Protein AF-A0A0Q9YH13-F1 (afdb_monomer_lite)

Organism: NCBI:txid437022

Secondary structure (DSSP, 8-state):
------TTHHHHHHHHHHHHTT-HHHHHHHHHH-GGGGG-B----TTSPPPBHHHHHHHTT-HHHHHHHHTSTT--SS--HHHHHHHHHTT-HHHHHHHHHTTSS-TT-EEEETTEEEEHHHHHHHTT-HHHHHHHHHTT----HHHHHHHHHHHHHHHTT-HHHHHHHHHTT-S-TT---TTSTT---HHHHHHHTT-HHHHHHHHHTT---HHHHHHHT--THHHHHHHHHHHHHHHHHHHHHHHHHHHHSSSSTTS-SS----------PPPPP--HHHHHHHHHHHHHHHHGGG-------------------------------------PPPPPPPPP----------------

pLDDT: mean 73.98, std 24.03, range [29.41, 98.25]

Foldseek 3Di:
DDPPDDPCVVVLVVLVVCLVVVVVVVNVVSCVVPVVSQQDFAPPDVPDDTFGSLLSCLVVVPVVSNVVSCPRPNHDLEHDLVSVVVCLVVVVLVSVVVCCVVVSAQLQDWHDDDPDIWGPLRSCVVVVVPVSNCCSCPVRVYDIPQLVVLVVVLVVCLQVVVLVSNVVSVVVVSYQQQAFDPPDPLRAGSLLSCVVVVPVPSNVCSCPVRVHDPVSNCNSVVVCVVVVVVVVVVVVVVVVVVVVVVVVVVPPVVPPVPPPDDDDDDDDDDDDDDDDDPPPVVVVVVVVVVVVVVVVVPDDDDDDDDDDDDDDDDDDDDDDDDDDDDPDPDDPPDDDDDDDDDDDDDDDDDDDDDDDDDDD

Sequence (360 aa):
MLRFQDPRKPLADTLFALIHKRKWVDVFKMLDQHPELANIREAAFPSAPSNSIVDYALFQGNIEIIARLRHYPGACQHPSPHTMEHLIQNKKWPLILHLIEHGWLTSNYIMPYRSSYRSILDWAKQDSDLVNTKTLIERYKAKTYQVLCAEAALFRAAEYDDWQSVFAFLDKSCVSVNARNAYHPNGWTLLNYAYFHGQPYAFLSLINEHQADLLLAIEACAGIQALISFQWNALQGTTASMESTADSEAADDFDAQKKHSAAQKKVASSTVPIAKSDSSMEAHSLVEKLEALQLESEQPVSSSIPAEAKDKSLVFSKSAQSSSEEWGLKALHIDFPPPEGGDPIVENNNHSRKNSNLSF

Structure (mmCIF, N/CA/C/O backbone):
data_AF-A0A0Q9YH13-F1
#
_entry.id   AF-A0A0Q9YH13-F1
#
loop_
_atom_site.group_PDB
_atom_site.id
_atom_site.type_symbol
_atom_site.label_atom_id
_atom_site.label_alt_id
_atom_site.label_comp_id
_atom_site.label_asym_id
_atom_site.label_entity_id
_atom_site.label_seq_id
_atom_site.pdbx_PDB_ins_code
_atom_site.Cartn_x
_atom_site.Cartn_y
_atom_site.Cartn_z
_atom_site.occupancy
_atom_site.B_iso_or_equiv
_atom_site.auth_seq_id
_atom_site.auth_comp_id
_atom_site.auth_asym_id
_atom_site.auth_atom_id
_atom_site.pdbx_PDB_model_num
ATOM 1 N N . MET A 1 1 ? 33.262 24.452 -10.787 1.00 60.72 1 MET A N 1
ATOM 2 C CA . MET A 1 1 ? 32.394 23.425 -10.170 1.00 60.72 1 MET A CA 1
ATOM 3 C C . MET A 1 1 ? 32.451 22.185 -11.060 1.00 60.72 1 MET A C 1
ATOM 5 O O . MET A 1 1 ? 31.872 22.200 -12.138 1.00 60.72 1 MET A O 1
ATOM 9 N N . LEU A 1 2 ? 33.255 21.179 -10.702 1.00 60.88 2 LEU A N 1
ATOM 10 C CA . LEU A 1 2 ? 33.385 19.942 -11.484 1.00 60.88 2 LEU A CA 1
ATOM 11 C C . LEU A 1 2 ? 32.133 19.091 -11.248 1.00 60.88 2 LEU A C 1
ATOM 13 O O . LEU A 1 2 ? 31.838 18.735 -10.110 1.00 60.88 2 LEU A O 1
ATOM 17 N N . ARG A 1 3 ? 31.367 18.803 -12.304 1.00 71.00 3 ARG A N 1
ATOM 18 C CA . ARG A 1 3 ? 30.247 17.860 -12.214 1.00 71.00 3 ARG A CA 1
ATOM 19 C C . ARG A 1 3 ? 30.841 16.456 -12.189 1.00 71.00 3 ARG A C 1
ATOM 21 O O . ARG A 1 3 ? 31.305 15.983 -13.223 1.00 71.00 3 ARG A O 1
ATOM 28 N N . PHE A 1 4 ? 30.853 15.815 -11.024 1.00 71.75 4 PHE A N 1
ATOM 29 C CA . PHE A 1 4 ? 31.130 14.384 -10.932 1.00 71.75 4 PHE A CA 1
ATOM 30 C C . PHE A 1 4 ? 30.099 13.649 -11.796 1.00 71.75 4 PHE A C 1
ATOM 32 O O . PHE A 1 4 ? 28.900 13.711 -11.526 1.00 71.75 4 PHE A O 1
ATOM 39 N N . GLN A 1 5 ? 30.555 13.034 -12.888 1.00 80.62 5 GLN A N 1
ATOM 40 C CA . GLN A 1 5 ? 29.711 12.163 -13.696 1.00 80.62 5 GLN A CA 1
ATOM 41 C C . GLN A 1 5 ? 29.584 10.831 -12.961 1.00 80.62 5 GLN A C 1
ATOM 43 O O . GLN A 1 5 ? 30.595 10.225 -12.611 1.00 80.62 5 GLN A O 1
ATOM 48 N N . ASP A 1 6 ? 28.351 10.394 -12.705 1.00 85.25 6 ASP A N 1
ATOM 49 C CA . ASP A 1 6 ? 28.098 9.069 -12.145 1.00 85.25 6 ASP A CA 1
ATOM 50 C C . ASP A 1 6 ? 28.601 8.010 -13.147 1.00 85.25 6 ASP A C 1
ATOM 52 O O . ASP A 1 6 ? 28.091 7.969 -14.274 1.00 85.25 6 ASP A O 1
ATOM 56 N N . PRO A 1 7 ? 29.586 7.163 -12.786 1.00 88.81 7 PRO A N 1
ATOM 57 C CA . PRO A 1 7 ? 30.145 6.165 -13.697 1.00 88.81 7 PRO A CA 1
ATOM 58 C C . PRO A 1 7 ? 29.104 5.139 -14.162 1.00 88.81 7 PRO A C 1
ATOM 60 O O . PRO A 1 7 ? 29.313 4.467 -15.168 1.00 88.81 7 PRO A O 1
ATOM 63 N N . ARG A 1 8 ? 27.961 5.034 -13.472 1.00 89.19 8 ARG A N 1
ATOM 64 C CA . ARG A 1 8 ? 26.865 4.124 -13.827 1.00 89.19 8 ARG A CA 1
ATOM 65 C C . ARG A 1 8 ? 25.980 4.658 -14.946 1.00 89.19 8 ARG A C 1
ATOM 67 O O . ARG A 1 8 ? 25.194 3.895 -15.501 1.00 89.19 8 ARG A O 1
ATOM 74 N N . LYS A 1 9 ? 26.086 5.944 -15.300 1.00 90.69 9 LYS A N 1
ATOM 75 C CA . LYS A 1 9 ? 25.193 6.578 -16.278 1.00 90.69 9 LYS A CA 1
ATOM 76 C C . LYS A 1 9 ? 25.150 5.847 -17.634 1.00 90.69 9 LYS A C 1
ATOM 78 O O . LYS A 1 9 ? 24.044 5.557 -18.077 1.00 90.69 9 LYS A O 1
ATOM 83 N N . PRO A 1 10 ? 26.277 5.458 -18.266 1.00 93.56 10 PRO A N 1
ATOM 84 C CA . PRO A 1 10 ? 26.227 4.752 -19.550 1.00 93.56 10 PRO A CA 1
ATOM 85 C C . PRO A 1 10 ? 25.535 3.383 -19.465 1.00 93.56 10 PRO A C 1
ATOM 87 O O . PRO A 1 10 ? 24.841 2.975 -20.398 1.00 93.56 10 PRO A O 1
ATOM 90 N N . LEU A 1 11 ? 25.703 2.677 -18.339 1.00 95.31 11 LEU A N 1
ATOM 91 C CA . LEU A 1 11 ? 25.037 1.398 -18.086 1.00 95.31 11 LEU A CA 1
ATOM 92 C C . LEU A 1 11 ? 23.533 1.600 -17.883 1.00 95.31 11 LEU A C 1
ATOM 94 O O . LEU A 1 11 ? 22.740 0.886 -18.487 1.00 95.31 11 LEU A O 1
ATOM 98 N N . ALA A 1 12 ? 23.136 2.603 -17.099 1.00 94.12 12 ALA A N 1
ATOM 99 C CA . ALA A 1 12 ? 21.733 2.958 -16.918 1.00 94.12 12 ALA A CA 1
ATOM 100 C C . ALA A 1 12 ? 21.065 3.339 -18.251 1.00 94.12 12 ALA A C 1
ATOM 102 O O . ALA A 1 12 ? 20.009 2.803 -18.579 1.00 94.12 12 ALA A O 1
ATOM 103 N N . ASP A 1 13 ? 21.703 4.191 -19.057 1.00 93.75 13 ASP A N 1
ATOM 104 C CA . ASP A 1 13 ? 21.189 4.603 -20.370 1.00 93.75 13 ASP A CA 1
ATOM 105 C C . ASP A 1 13 ? 21.010 3.387 -21.303 1.00 93.75 13 ASP A C 1
ATOM 107 O O . ASP A 1 13 ? 19.994 3.251 -21.990 1.00 93.75 13 ASP A O 1
ATOM 111 N N . THR A 1 14 ? 21.966 2.451 -21.283 1.00 96.56 14 THR A N 1
ATOM 112 C CA . THR A 1 14 ? 21.892 1.201 -22.057 1.00 96.56 14 THR A CA 1
ATOM 113 C C . THR A 1 14 ? 20.756 0.298 -21.572 1.00 96.56 14 THR A C 1
ATOM 115 O O . THR A 1 14 ? 19.991 -0.221 -22.387 1.00 96.56 14 THR A O 1
ATOM 118 N N . LEU A 1 15 ? 20.604 0.144 -20.255 1.00 96.44 15 LEU A N 1
ATOM 119 C CA . LEU A 1 15 ? 19.536 -0.636 -19.636 1.00 96.44 15 LEU A CA 1
ATOM 120 C C . LEU A 1 15 ? 18.156 -0.113 -20.046 1.00 96.44 15 LEU A C 1
ATOM 122 O O . LEU A 1 15 ? 17.321 -0.884 -20.522 1.00 96.44 15 LEU A O 1
ATOM 126 N N . PHE A 1 16 ? 17.919 1.196 -19.928 1.00 95.56 16 PHE A N 1
ATOM 127 C CA . PHE A 1 16 ? 16.635 1.783 -20.312 1.00 95.56 16 PHE A CA 1
ATOM 128 C C . PHE A 1 16 ? 16.398 1.721 -21.821 1.00 95.56 16 PHE A C 1
ATOM 130 O O . PHE A 1 16 ? 15.280 1.433 -22.245 1.00 95.56 16 PHE A O 1
ATOM 137 N N . ALA A 1 17 ? 17.435 1.846 -22.655 1.00 95.69 17 ALA A N 1
ATOM 138 C CA . ALA A 1 17 ? 17.300 1.608 -24.092 1.00 95.69 17 ALA A CA 1
ATOM 139 C C . ALA A 1 17 ? 16.833 0.172 -24.417 1.00 95.69 17 ALA A C 1
ATOM 141 O O . ALA A 1 17 ? 16.048 -0.021 -25.351 1.00 95.69 17 ALA A O 1
ATOM 142 N N . LEU A 1 18 ? 17.278 -0.839 -23.659 1.00 97.69 18 LEU A N 1
ATOM 143 C CA . LEU A 1 18 ? 16.796 -2.221 -23.794 1.00 97.69 18 LEU A CA 1
ATOM 144 C C . LEU A 1 18 ? 15.341 -2.369 -23.326 1.00 97.69 18 LEU A C 1
ATOM 146 O O . LEU A 1 18 ? 14.550 -3.026 -24.009 1.00 97.69 18 LEU A O 1
ATOM 150 N N . ILE A 1 19 ? 14.974 -1.722 -22.216 1.00 96.62 19 ILE A N 1
ATOM 151 C CA . ILE A 1 19 ? 13.607 -1.707 -21.671 1.00 96.62 19 ILE A CA 1
ATOM 152 C C . ILE A 1 19 ? 12.622 -1.072 -22.663 1.00 96.62 19 ILE A C 1
ATOM 154 O O . ILE A 1 19 ? 11.582 -1.668 -22.956 1.00 96.62 19 ILE A O 1
ATOM 158 N N . HIS A 1 20 ? 12.963 0.086 -23.241 1.00 94.56 20 HIS A N 1
ATOM 159 C CA . HIS A 1 20 ? 12.150 0.770 -24.259 1.00 94.56 20 HIS A CA 1
ATOM 160 C C . HIS A 1 20 ? 11.952 -0.094 -25.511 1.00 94.56 20 HIS A C 1
ATOM 162 O O . HIS A 1 20 ? 10.869 -0.117 -26.093 1.00 94.56 20 HIS A O 1
ATOM 168 N N . LYS A 1 21 ? 12.971 -0.878 -25.888 1.00 96.75 21 LYS A N 1
ATOM 169 C CA . LYS A 1 21 ? 12.910 -1.862 -26.986 1.00 96.75 21 LYS A CA 1
ATOM 170 C C . LYS A 1 21 ? 12.263 -3.195 -26.590 1.00 96.75 21 LYS A C 1
ATOM 172 O O . LYS A 1 21 ? 12.222 -4.105 -27.415 1.00 96.75 21 LYS A O 1
ATOM 177 N N . ARG A 1 22 ? 11.782 -3.333 -25.348 1.00 97.25 22 ARG A N 1
ATOM 178 C CA . ARG A 1 22 ? 11.173 -4.551 -24.780 1.00 97.25 22 ARG A CA 1
ATOM 179 C C . ARG A 1 22 ? 12.076 -5.791 -24.836 1.00 97.25 22 ARG A C 1
ATOM 181 O O . ARG A 1 22 ? 11.589 -6.920 -24.849 1.00 97.25 22 ARG A O 1
ATOM 188 N N . LYS A 1 23 ? 13.400 -5.607 -24.846 1.00 97.81 23 LYS A N 1
ATOM 189 C CA . LYS A 1 23 ? 14.388 -6.697 -24.888 1.00 97.81 23 LYS A CA 1
ATOM 190 C C . LYS A 1 23 ? 14.669 -7.252 -23.492 1.00 97.81 23 LYS A C 1
ATOM 192 O O . LYS A 1 23 ? 15.791 -7.202 -23.001 1.00 97.81 23 LYS A O 1
ATOM 197 N N . TRP A 1 24 ? 13.638 -7.775 -22.833 1.00 97.62 24 TRP A N 1
ATOM 198 C CA . TRP A 1 24 ? 13.710 -8.162 -21.421 1.00 97.62 24 TRP A CA 1
ATOM 199 C C . TRP A 1 24 ? 14.727 -9.263 -21.105 1.00 97.62 24 TRP A C 1
ATOM 201 O O . TRP A 1 24 ? 15.290 -9.274 -20.016 1.00 97.62 24 TRP A O 1
ATOM 211 N N . VAL A 1 25 ? 15.010 -10.156 -22.055 1.00 97.50 25 VAL A N 1
ATOM 212 C CA . VAL A 1 25 ? 16.076 -11.160 -21.902 1.00 97.50 25 VAL A CA 1
ATOM 213 C C . VAL A 1 25 ? 17.436 -10.481 -21.711 1.00 97.50 25 VAL A C 1
ATOM 215 O O . VAL A 1 25 ? 18.170 -10.828 -20.788 1.00 97.50 25 VAL A O 1
ATOM 218 N N . ASP A 1 26 ? 17.736 -9.469 -22.528 1.00 98.25 26 ASP A N 1
ATOM 219 C CA . ASP A 1 26 ? 18.973 -8.691 -22.424 1.00 98.25 26 ASP A CA 1
ATOM 220 C C . ASP A 1 26 ? 18.976 -7.806 -21.169 1.00 98.25 26 ASP A C 1
ATOM 222 O O . ASP A 1 26 ? 20.016 -7.663 -20.531 1.00 98.25 26 ASP A O 1
ATOM 226 N N . VAL A 1 27 ? 17.813 -7.262 -20.776 1.00 97.94 27 VAL A N 1
ATOM 227 C CA . VAL A 1 27 ? 17.650 -6.522 -19.511 1.00 97.94 27 VAL A CA 1
ATOM 228 C C . VAL A 1 27 ? 18.046 -7.404 -18.332 1.00 97.94 27 VAL A C 1
ATOM 230 O O . VAL A 1 27 ? 18.885 -6.997 -17.537 1.00 97.94 27 VAL A O 1
ATOM 233 N N . PHE A 1 28 ? 17.506 -8.622 -18.226 1.00 97.81 28 PHE A N 1
ATOM 234 C CA . PHE A 1 28 ? 17.865 -9.518 -17.126 1.00 97.81 28 PHE A CA 1
ATOM 235 C C . PHE A 1 28 ? 19.325 -9.942 -17.178 1.00 97.81 28 PHE A C 1
ATOM 237 O O . PHE A 1 28 ? 19.980 -9.896 -16.149 1.00 97.81 28 PHE A O 1
ATOM 244 N N . LYS A 1 29 ? 19.873 -10.248 -18.360 1.00 97.69 29 LYS A N 1
ATOM 245 C CA . LYS A 1 29 ? 21.306 -10.540 -18.500 1.00 97.69 29 LYS A CA 1
ATOM 246 C C . LYS A 1 29 ? 22.177 -9.388 -17.986 1.00 97.69 29 LYS A C 1
ATOM 248 O O . LYS A 1 29 ? 23.206 -9.623 -17.362 1.00 97.69 29 LYS A O 1
ATOM 253 N N . MET A 1 30 ? 21.769 -8.149 -18.252 1.00 97.62 30 MET A N 1
ATOM 254 C CA . MET A 1 30 ? 22.462 -6.961 -17.766 1.00 97.62 30 MET A CA 1
ATOM 255 C C . MET A 1 30 ? 22.309 -6.791 -16.252 1.00 97.62 30 MET A C 1
ATOM 257 O O . MET A 1 30 ? 23.292 -6.487 -15.583 1.00 97.62 30 MET A O 1
ATOM 261 N N . LEU A 1 31 ? 21.116 -7.030 -15.703 1.00 96.81 31 LEU A N 1
ATOM 262 C CA . LEU A 1 31 ? 20.892 -7.023 -14.257 1.00 96.81 31 LEU A CA 1
ATOM 263 C C . LEU A 1 31 ? 21.693 -8.124 -13.551 1.00 96.81 31 LEU A C 1
ATOM 265 O O . LEU A 1 31 ? 22.193 -7.884 -12.455 1.00 96.81 31 LEU A O 1
ATOM 269 N N . ASP A 1 32 ? 21.836 -9.307 -14.156 1.00 96.31 32 ASP A N 1
ATOM 270 C CA . ASP A 1 32 ? 22.596 -10.436 -13.596 1.00 96.31 32 ASP A CA 1
ATOM 271 C C . ASP A 1 32 ? 24.085 -10.075 -13.467 1.00 96.31 32 ASP A C 1
ATOM 273 O O . ASP A 1 32 ? 24.757 -10.478 -12.520 1.00 96.31 32 ASP A O 1
ATOM 277 N N . GLN A 1 33 ? 24.597 -9.277 -14.408 1.00 97.12 33 GLN A N 1
ATOM 278 C CA . GLN A 1 33 ? 25.971 -8.764 -14.400 1.00 97.12 33 GLN A CA 1
ATOM 279 C C . GLN A 1 33 ? 26.148 -7.545 -13.486 1.00 97.12 33 GLN A C 1
ATOM 281 O O . GLN A 1 33 ? 27.228 -7.345 -12.934 1.00 97.12 33 GLN A O 1
ATOM 286 N N . HIS A 1 34 ? 25.095 -6.741 -13.339 1.00 96.00 34 HIS A N 1
ATOM 287 C CA . HIS A 1 34 ? 25.099 -5.456 -12.646 1.00 96.00 34 HIS A CA 1
ATOM 288 C C . HIS A 1 34 ? 23.838 -5.299 -11.776 1.00 96.00 34 HIS A C 1
ATOM 290 O O . HIS A 1 34 ? 22.932 -4.524 -12.115 1.00 96.00 34 HIS A O 1
ATOM 296 N N . PRO A 1 35 ? 23.727 -6.037 -10.655 1.00 95.94 35 PRO A N 1
ATOM 297 C CA . PRO A 1 35 ? 22.523 -6.045 -9.822 1.00 95.94 35 PRO A CA 1
ATOM 298 C C . PRO A 1 35 ? 22.201 -4.676 -9.211 1.00 95.94 35 PRO A C 1
ATOM 300 O O . PRO A 1 35 ? 21.039 -4.369 -8.949 1.00 95.94 35 PRO A O 1
ATOM 303 N N . GLU A 1 36 ? 23.198 -3.804 -9.046 1.00 93.62 36 GLU A N 1
ATOM 304 C CA . GLU A 1 36 ? 23.023 -2.423 -8.596 1.00 93.62 36 GLU A CA 1
ATOM 305 C C . GLU A 1 36 ? 22.129 -1.583 -9.520 1.00 93.62 36 GLU A C 1
ATOM 307 O O . GLU A 1 36 ? 21.580 -0.566 -9.088 1.00 93.62 36 GLU A O 1
ATOM 312 N N . LEU A 1 37 ? 21.957 -2.001 -10.779 1.00 94.88 37 LEU A N 1
ATOM 313 C CA . LEU A 1 37 ? 21.095 -1.322 -11.741 1.00 94.88 37 LEU A CA 1
ATOM 314 C C . LEU A 1 37 ? 19.600 -1.543 -11.463 1.00 94.88 37 LEU A C 1
ATOM 316 O O . LEU A 1 37 ? 18.783 -0.747 -11.922 1.00 94.88 37 LEU A O 1
ATOM 320 N N . ALA A 1 38 ? 19.225 -2.573 -10.694 1.00 95.38 38 ALA A N 1
ATOM 321 C CA . ALA A 1 38 ? 17.825 -2.937 -10.451 1.00 95.38 38 ALA A CA 1
ATOM 322 C C . ALA A 1 38 ? 17.011 -1.828 -9.754 1.00 95.38 38 ALA A C 1
ATOM 324 O O . ALA A 1 38 ? 15.800 -1.724 -9.962 1.00 95.38 38 ALA A O 1
ATOM 325 N N . ASN A 1 39 ? 17.678 -0.979 -8.961 1.00 91.94 39 ASN A N 1
ATOM 326 C CA . ASN A 1 39 ? 17.057 0.156 -8.271 1.00 91.94 39 ASN A CA 1
ATOM 327 C C . ASN A 1 39 ? 17.271 1.502 -8.984 1.00 91.94 39 ASN A C 1
ATOM 329 O O . ASN A 1 39 ? 16.890 2.552 -8.461 1.00 91.94 39 ASN A O 1
ATOM 333 N N . ILE A 1 40 ? 17.935 1.515 -10.144 1.00 92.06 40 ILE A N 1
ATOM 334 C CA . ILE A 1 40 ? 18.145 2.763 -10.871 1.00 92.06 40 ILE A CA 1
ATOM 335 C C . ILE A 1 40 ? 16.821 3.204 -11.486 1.00 92.06 40 ILE A C 1
ATOM 337 O O . ILE A 1 40 ? 16.015 2.406 -11.967 1.00 92.06 40 ILE A O 1
ATOM 341 N N . ARG A 1 41 ? 16.602 4.515 -11.448 1.00 92.62 41 ARG A N 1
ATOM 342 C CA . ARG A 1 41 ? 15.462 5.171 -12.070 1.00 92.62 41 ARG A CA 1
ATOM 343 C C . ARG A 1 41 ? 15.944 6.004 -13.244 1.00 92.62 41 ARG A C 1
ATOM 345 O O . ARG A 1 41 ? 17.004 6.626 -13.169 1.00 92.62 41 ARG A O 1
ATOM 352 N N . GLU A 1 42 ? 15.169 6.025 -14.317 1.00 91.25 42 GLU A N 1
ATOM 353 C CA . GLU A 1 42 ? 15.532 6.771 -15.514 1.00 91.25 42 GLU A CA 1
ATOM 354 C C . GLU A 1 42 ? 15.437 8.272 -15.228 1.00 91.25 42 GLU A C 1
ATOM 356 O O . GLU A 1 42 ? 14.360 8.818 -14.991 1.00 91.25 42 GLU A O 1
ATOM 361 N N . ALA A 1 43 ? 16.578 8.958 -15.246 1.00 79.62 43 ALA A N 1
ATOM 362 C CA . ALA A 1 43 ? 16.672 10.390 -14.972 1.00 79.62 43 ALA A CA 1
ATOM 363 C C . ALA A 1 43 ? 16.264 11.266 -16.175 1.00 79.62 43 ALA A C 1
ATOM 365 O O . ALA A 1 43 ? 16.674 12.424 -16.251 1.00 79.62 43 ALA A O 1
ATOM 366 N N . ALA A 1 44 ? 15.499 10.722 -17.130 1.00 60.47 44 ALA A N 1
ATOM 367 C CA . ALA A 1 44 ? 15.262 11.333 -18.438 1.00 60.47 44 ALA A CA 1
ATOM 368 C C . ALA A 1 44 ? 14.633 12.737 -18.366 1.00 60.47 44 ALA A C 1
ATOM 370 O O . ALA A 1 44 ? 14.795 13.516 -19.304 1.00 60.47 44 ALA A O 1
ATOM 371 N N . PHE A 1 45 ? 13.987 13.104 -17.251 1.00 54.56 45 PHE A N 1
ATOM 372 C CA . PHE A 1 45 ? 13.365 14.415 -17.089 1.00 54.56 45 PHE A CA 1
ATOM 373 C C . PHE A 1 45 ? 13.643 15.012 -15.701 1.00 54.56 45 PHE A C 1
ATOM 375 O O . PHE A 1 45 ? 13.197 14.450 -14.703 1.00 54.56 45 PHE A O 1
ATOM 382 N N . PRO A 1 46 ? 14.306 16.185 -15.611 1.00 57.06 46 PRO A N 1
ATOM 383 C CA . PRO A 1 46 ? 14.563 16.876 -14.341 1.00 57.06 46 PRO A CA 1
ATOM 384 C C . PRO A 1 46 ? 13.300 17.225 -13.537 1.00 57.06 46 PRO A C 1
ATOM 386 O O . PRO A 1 46 ? 13.396 17.553 -12.359 1.00 57.06 46 PRO A O 1
ATOM 389 N N . SER A 1 47 ? 12.131 17.201 -14.181 1.00 55.28 47 SER A N 1
ATOM 390 C CA . SER A 1 47 ? 10.840 17.612 -13.628 1.00 55.28 47 SER A CA 1
ATOM 391 C C . SER A 1 47 ? 9.823 16.479 -13.477 1.00 55.28 47 SER A C 1
ATOM 393 O O . SER A 1 47 ? 8.777 16.711 -12.874 1.00 55.28 47 SER A O 1
ATOM 395 N N . ALA A 1 48 ? 10.091 15.280 -14.005 1.00 61.75 48 ALA A N 1
ATOM 396 C CA . ALA A 1 48 ? 9.175 14.148 -13.886 1.00 61.75 48 ALA A CA 1
ATOM 397 C C . ALA A 1 48 ? 9.703 13.142 -12.853 1.00 61.75 48 ALA A C 1
ATOM 399 O O . ALA A 1 48 ? 10.920 12.963 -12.742 1.00 61.75 48 ALA A O 1
ATOM 400 N N . PRO A 1 49 ? 8.820 12.468 -12.097 1.00 70.69 49 PRO A N 1
ATOM 401 C CA . PRO A 1 49 ? 9.238 11.351 -11.263 1.00 70.69 49 PRO A CA 1
ATOM 402 C C . PRO A 1 49 ? 9.943 10.312 -12.139 1.00 70.69 49 PRO A C 1
ATOM 404 O O . PRO A 1 49 ? 9.447 9.927 -13.196 1.00 70.69 49 PRO A O 1
ATOM 407 N N . SER A 1 50 ? 11.129 9.888 -11.715 1.00 85.44 50 SER A N 1
ATOM 408 C CA . SER A 1 50 ? 11.936 8.944 -12.474 1.00 85.44 50 SER A CA 1
ATOM 409 C C . SER A 1 50 ? 11.336 7.536 -12.379 1.00 85.44 50 SER A C 1
ATOM 411 O O . SER A 1 50 ? 11.121 6.995 -11.286 1.00 85.44 50 SER A O 1
ATOM 413 N N . ASN A 1 51 ? 11.051 6.944 -13.540 1.00 92.12 51 ASN A N 1
ATOM 414 C CA . ASN A 1 51 ? 10.485 5.603 -13.648 1.00 92.12 51 ASN A CA 1
ATOM 415 C C . ASN A 1 51 ? 11.559 4.551 -13.354 1.00 92.12 51 ASN A C 1
ATOM 417 O O . ASN A 1 51 ? 12.682 4.623 -13.856 1.00 92.12 51 ASN A O 1
ATOM 421 N N . SER A 1 52 ? 11.210 3.569 -12.533 1.00 94.50 52 SER A N 1
ATOM 422 C CA . SER A 1 52 ? 12.013 2.369 -12.308 1.00 94.50 52 SER A CA 1
ATOM 423 C C . SER A 1 52 ? 11.787 1.328 -13.411 1.00 94.50 52 SER A C 1
ATOM 425 O O . SER A 1 52 ? 10.860 1.425 -14.215 1.00 94.50 52 SER A O 1
ATOM 427 N N . ILE A 1 53 ? 12.607 0.277 -13.423 1.00 95.69 53 ILE A N 1
ATOM 428 C CA . ILE A 1 53 ? 12.432 -0.881 -14.317 1.00 95.69 53 ILE A CA 1
ATOM 429 C C . ILE A 1 53 ? 11.049 -1.530 -14.126 1.00 95.69 53 ILE A C 1
ATOM 431 O O . ILE A 1 53 ? 10.409 -1.938 -15.095 1.00 95.69 53 ILE A O 1
ATOM 435 N N . VAL A 1 54 ? 10.567 -1.579 -12.880 1.00 95.69 54 VAL A N 1
ATOM 436 C CA . VAL A 1 54 ? 9.236 -2.096 -12.528 1.00 95.69 54 VAL A CA 1
ATOM 437 C C . VAL A 1 54 ? 8.134 -1.229 -13.124 1.00 95.69 54 VAL A C 1
ATOM 439 O O . VAL A 1 54 ? 7.188 -1.767 -13.695 1.00 95.69 54 VAL A O 1
ATOM 442 N N . ASP A 1 55 ? 8.271 0.097 -13.057 1.00 95.50 55 ASP A N 1
ATOM 443 C CA . ASP A 1 55 ? 7.307 1.022 -13.660 1.00 95.50 55 ASP A CA 1
ATOM 444 C C . ASP A 1 55 ? 7.172 0.764 -15.168 1.00 95.50 55 ASP A C 1
ATOM 446 O O . ASP A 1 55 ? 6.065 0.649 -15.691 1.00 95.50 55 ASP A O 1
ATOM 450 N N . TYR A 1 56 ? 8.293 0.550 -15.862 1.00 95.81 56 TYR A N 1
ATOM 451 C CA . TYR A 1 56 ? 8.284 0.181 -17.278 1.00 95.81 56 TYR A CA 1
ATOM 452 C C . TYR A 1 56 ? 7.641 -1.176 -17.564 1.00 95.81 56 TYR A C 1
ATOM 454 O O . TYR A 1 56 ? 6.867 -1.291 -18.517 1.00 95.81 56 TYR A O 1
ATOM 462 N N . ALA A 1 57 ? 7.924 -2.197 -16.755 1.00 96.25 57 ALA A N 1
ATOM 463 C CA . ALA A 1 57 ? 7.282 -3.503 -16.894 1.00 96.25 57 ALA A CA 1
ATOM 464 C C . ALA A 1 57 ? 5.754 -3.402 -16.727 1.00 96.25 57 ALA A C 1
ATOM 466 O O . ALA A 1 57 ? 5.000 -4.024 -17.480 1.00 96.25 57 ALA A O 1
ATOM 467 N N . LEU A 1 58 ? 5.304 -2.556 -15.794 1.00 96.25 58 LEU A N 1
ATOM 468 C CA . LEU A 1 58 ? 3.896 -2.259 -15.544 1.00 96.25 58 LEU A CA 1
ATOM 469 C C . LEU A 1 58 ? 3.231 -1.512 -16.697 1.00 96.25 58 LEU A C 1
ATOM 471 O O . LEU A 1 58 ? 2.158 -1.927 -17.133 1.00 96.25 58 LEU A O 1
ATOM 475 N N . PHE A 1 59 ? 3.872 -0.476 -17.246 1.00 94.62 59 PHE A N 1
ATOM 476 C CA . PHE A 1 59 ? 3.376 0.218 -18.442 1.00 94.62 59 PHE A CA 1
ATOM 477 C C . PHE A 1 59 ? 3.207 -0.733 -19.630 1.00 94.62 59 PHE A C 1
ATOM 479 O O . PHE A 1 59 ? 2.256 -0.620 -20.402 1.00 94.62 59 PHE A O 1
ATOM 486 N N . GLN A 1 60 ? 4.117 -1.697 -19.767 1.00 94.75 60 GLN A N 1
ATOM 487 C CA . GLN A 1 60 ? 4.057 -2.708 -20.819 1.00 94.75 60 GLN A CA 1
ATOM 488 C C . GLN A 1 60 ? 3.045 -3.827 -20.525 1.00 94.75 60 GLN A C 1
ATOM 490 O O . GLN A 1 60 ? 2.752 -4.617 -21.421 1.00 94.75 60 GLN A O 1
ATOM 495 N N . GLY A 1 61 ? 2.500 -3.897 -19.305 1.00 94.75 61 GLY A N 1
ATOM 496 C CA . GLY A 1 61 ? 1.520 -4.900 -18.889 1.00 94.75 61 GLY A CA 1
ATOM 497 C C . GLY A 1 61 ? 2.058 -6.331 -18.866 1.00 94.75 61 GLY A C 1
ATOM 498 O O . GLY A 1 61 ? 1.277 -7.271 -18.988 1.00 94.75 61 GLY A O 1
ATOM 499 N N . ASN A 1 62 ? 3.377 -6.514 -18.750 1.00 94.25 62 ASN A N 1
ATOM 500 C CA . ASN A 1 62 ? 3.993 -7.834 -18.829 1.00 94.25 62 ASN A CA 1
ATOM 501 C C . ASN A 1 62 ? 4.113 -8.474 -17.435 1.00 94.25 62 ASN A C 1
ATOM 503 O O . ASN A 1 62 ? 5.085 -8.250 -16.711 1.00 94.25 62 ASN A O 1
ATOM 507 N N . ILE A 1 63 ? 3.109 -9.276 -17.069 1.00 93.44 63 ILE A N 1
ATOM 508 C CA . ILE A 1 63 ? 2.996 -9.925 -15.753 1.00 93.44 63 ILE A CA 1
ATOM 509 C C . ILE A 1 63 ? 4.178 -10.858 -15.467 1.00 93.44 63 ILE A C 1
ATOM 511 O O . ILE A 1 63 ? 4.681 -10.863 -14.348 1.00 93.44 63 ILE A O 1
ATOM 515 N N . GLU A 1 64 ? 4.670 -11.601 -16.461 1.00 94.62 64 GLU A N 1
ATOM 516 C CA . GLU A 1 64 ? 5.806 -12.518 -16.278 1.00 94.62 64 GLU A CA 1
ATOM 517 C C . GLU A 1 64 ? 7.080 -11.765 -15.888 1.00 94.62 64 GLU A C 1
ATOM 519 O O . GLU A 1 64 ? 7.821 -12.176 -14.993 1.00 94.62 64 GLU A O 1
ATOM 524 N N . ILE A 1 65 ? 7.310 -10.615 -16.524 1.00 96.06 65 ILE A N 1
ATOM 525 C CA . ILE A 1 65 ? 8.439 -9.740 -16.210 1.00 96.06 65 ILE A CA 1
ATOM 526 C C . ILE A 1 65 ? 8.299 -9.158 -14.809 1.00 96.06 65 ILE A C 1
ATOM 528 O O . ILE A 1 65 ? 9.276 -9.148 -14.064 1.00 96.06 65 ILE A O 1
ATOM 532 N N . ILE A 1 66 ? 7.101 -8.713 -14.428 1.00 94.62 66 ILE A N 1
ATOM 533 C CA . ILE A 1 66 ? 6.830 -8.194 -13.081 1.00 94.62 66 ILE A CA 1
ATOM 534 C C . ILE A 1 66 ? 7.075 -9.286 -12.035 1.00 94.62 66 ILE A C 1
ATOM 536 O O . ILE A 1 66 ? 7.794 -9.058 -11.064 1.00 94.62 66 ILE A O 1
ATOM 540 N N . ALA A 1 67 ? 6.560 -10.495 -12.267 1.00 93.12 67 ALA A N 1
ATOM 541 C CA . ALA A 1 67 ? 6.774 -11.642 -11.395 1.00 93.12 67 ALA A CA 1
ATOM 542 C C . ALA A 1 67 ? 8.266 -11.971 -11.248 1.00 93.12 67 ALA A C 1
ATOM 544 O O . ALA A 1 67 ? 8.734 -12.205 -10.136 1.00 93.12 67 ALA A O 1
ATOM 545 N N . ARG A 1 68 ? 9.045 -11.914 -12.336 1.00 95.31 68 ARG A N 1
ATOM 546 C CA . ARG A 1 68 ? 10.496 -12.133 -12.280 1.00 95.31 68 ARG A CA 1
ATOM 547 C C . ARG A 1 68 ? 11.237 -11.007 -11.555 1.00 95.31 68 ARG A C 1
ATOM 549 O O . ARG A 1 68 ? 12.092 -11.297 -10.721 1.00 95.31 68 ARG A O 1
ATOM 556 N N . LEU A 1 69 ? 10.894 -9.743 -11.817 1.00 94.56 69 LEU A N 1
ATOM 557 C CA . LEU A 1 69 ? 11.480 -8.583 -11.131 1.00 94.56 69 LEU A CA 1
ATOM 558 C C . LEU A 1 69 ? 11.214 -8.610 -9.620 1.00 94.56 69 LEU A C 1
ATOM 560 O O . LEU A 1 69 ? 12.039 -8.109 -8.863 1.00 94.56 69 LEU A O 1
ATOM 564 N N . ARG A 1 70 ? 10.130 -9.260 -9.168 1.00 90.94 70 ARG A N 1
ATOM 565 C CA . ARG A 1 70 ? 9.827 -9.474 -7.739 1.00 90.94 70 ARG A CA 1
ATOM 566 C C . ARG A 1 70 ? 10.984 -10.081 -6.970 1.00 90.94 70 ARG A C 1
ATOM 568 O O . ARG A 1 70 ? 11.250 -9.723 -5.828 1.00 90.94 70 ARG A O 1
ATOM 575 N N . HIS A 1 71 ? 11.594 -11.080 -7.590 1.00 91.62 71 HIS A N 1
ATOM 576 C CA . HIS A 1 71 ? 12.617 -11.901 -6.972 1.00 91.62 71 HIS A CA 1
ATOM 577 C C . HIS A 1 71 ? 14.008 -11.308 -7.183 1.00 91.62 71 HIS A C 1
ATOM 579 O O . HIS A 1 71 ? 14.991 -11.896 -6.742 1.00 91.62 71 HIS A O 1
ATOM 585 N N . TYR A 1 72 ? 14.094 -10.150 -7.844 1.00 92.50 72 TYR A N 1
ATOM 586 C CA . TYR A 1 72 ? 15.352 -9.508 -8.159 1.00 92.50 72 TYR A CA 1
ATOM 587 C C . TYR A 1 72 ? 15.811 -8.609 -6.999 1.00 92.50 72 TYR A C 1
ATOM 589 O O . TYR A 1 72 ? 15.115 -7.643 -6.663 1.00 92.50 72 TYR A O 1
ATOM 597 N N . PRO A 1 73 ? 16.971 -8.882 -6.370 1.00 91.81 73 PRO A N 1
ATOM 598 C CA . PRO A 1 73 ? 17.463 -8.074 -5.261 1.00 91.81 73 PRO A CA 1
ATOM 599 C C . PRO A 1 73 ? 17.632 -6.608 -5.665 1.00 91.81 73 PRO A C 1
ATOM 601 O O . PRO A 1 73 ? 18.242 -6.297 -6.685 1.00 91.81 73 PRO A O 1
ATOM 604 N N . GLY A 1 74 ? 17.086 -5.700 -4.858 1.00 88.44 74 GLY A N 1
ATOM 605 C CA . GLY A 1 74 ? 17.183 -4.259 -5.092 1.00 88.44 74 GLY A CA 1
ATOM 606 C C . GLY A 1 74 ? 16.178 -3.690 -6.097 1.00 88.44 74 GLY A C 1
ATOM 607 O O . GLY A 1 74 ? 16.099 -2.470 -6.208 1.00 88.44 74 GLY A O 1
ATOM 608 N N . ALA A 1 75 ? 15.374 -4.508 -6.786 1.00 91.62 75 ALA A N 1
ATOM 609 C CA . ALA A 1 75 ? 14.279 -3.978 -7.593 1.00 91.62 75 ALA A CA 1
ATOM 610 C C . ALA A 1 75 ? 13.271 -3.224 -6.710 1.00 91.62 75 ALA A C 1
ATOM 612 O O . ALA A 1 75 ? 12.954 -3.641 -5.591 1.00 91.62 75 ALA A O 1
ATOM 613 N N . CYS A 1 76 ? 12.761 -2.097 -7.213 1.00 87.62 76 CYS A N 1
ATOM 614 C CA . CYS A 1 76 ? 11.769 -1.313 -6.487 1.00 87.62 76 CYS A CA 1
ATOM 615 C C . CYS A 1 76 ? 10.484 -2.132 -6.304 1.00 87.62 76 CYS A C 1
ATOM 617 O O . CYS A 1 76 ? 9.861 -2.540 -7.277 1.00 87.62 76 CYS A O 1
ATOM 619 N N . GLN A 1 77 ? 10.080 -2.362 -5.056 1.00 86.62 77 GLN A N 1
ATOM 620 C CA . GLN A 1 77 ? 8.940 -3.233 -4.748 1.00 86.62 77 GLN A CA 1
ATOM 621 C C . GLN A 1 77 ? 7.579 -2.566 -4.959 1.00 86.62 77 GLN A C 1
ATOM 623 O O . GLN A 1 77 ? 6.557 -3.249 -4.949 1.00 86.62 77 GLN A O 1
ATOM 628 N N . HIS A 1 78 ? 7.548 -1.245 -5.143 1.00 88.69 78 HIS A N 1
ATOM 629 C CA . HIS A 1 78 ? 6.306 -0.494 -5.243 1.00 88.69 78 HIS A CA 1
ATOM 630 C C . HIS A 1 78 ? 6.256 0.330 -6.528 1.00 88.69 78 HIS A C 1
ATOM 632 O O . HIS A 1 78 ? 7.226 1.027 -6.844 1.00 88.69 78 HIS A O 1
ATOM 638 N N . PRO A 1 79 ? 5.123 0.295 -7.248 1.00 92.81 79 PRO A N 1
ATOM 639 C CA . PRO A 1 79 ? 4.914 1.168 -8.389 1.00 92.81 79 PRO A CA 1
ATOM 640 C C . PRO A 1 79 ? 4.955 2.632 -7.957 1.00 92.81 79 PRO A C 1
ATOM 642 O O . PRO A 1 79 ? 4.487 3.002 -6.873 1.00 92.81 79 PRO A O 1
ATOM 645 N N . SER A 1 80 ? 5.492 3.485 -8.824 1.00 91.69 80 SER A N 1
ATOM 646 C CA . SER A 1 80 ? 5.421 4.925 -8.614 1.00 91.69 80 SER A CA 1
ATOM 647 C C . SER A 1 80 ? 3.957 5.406 -8.641 1.00 91.69 80 SER A C 1
ATOM 649 O O . SER A 1 80 ? 3.121 4.805 -9.328 1.00 91.69 80 SER A O 1
ATOM 651 N N . PRO A 1 81 ? 3.625 6.521 -7.961 1.00 90.44 81 PRO A N 1
ATOM 652 C CA . PRO A 1 81 ? 2.289 7.109 -8.046 1.00 90.44 81 PRO A CA 1
ATOM 653 C C . PRO A 1 81 ? 1.850 7.415 -9.484 1.00 90.44 81 PRO A C 1
ATOM 655 O O . PRO A 1 81 ? 0.684 7.228 -9.819 1.00 90.44 81 PRO A O 1
ATOM 658 N N . HIS A 1 82 ? 2.786 7.823 -10.348 1.00 89.44 82 HIS A N 1
ATOM 659 C CA . HIS A 1 82 ? 2.506 8.113 -11.754 1.00 89.44 82 HIS A CA 1
ATOM 660 C C . HIS A 1 82 ? 2.137 6.849 -12.543 1.00 89.44 82 HIS A C 1
ATOM 662 O O . HIS A 1 82 ? 1.180 6.848 -13.316 1.00 89.44 82 HIS A O 1
ATOM 668 N N . THR A 1 83 ? 2.851 5.748 -12.300 1.00 93.25 83 THR A N 1
ATOM 669 C CA . THR A 1 83 ? 2.522 4.437 -12.871 1.00 93.25 83 THR A CA 1
ATOM 670 C C . THR A 1 83 ? 1.132 3.998 -12.431 1.00 93.25 83 THR A C 1
ATOM 672 O O . THR A 1 83 ? 0.329 3.580 -13.260 1.00 93.25 83 THR A O 1
ATOM 675 N N . MET A 1 84 ? 0.812 4.139 -11.141 1.00 94.88 84 MET A N 1
ATOM 676 C CA . MET A 1 84 ? -0.509 3.787 -10.619 1.00 94.88 84 MET A CA 1
ATOM 677 C C . MET A 1 84 ? -1.628 4.623 -11.236 1.00 94.88 84 MET A C 1
ATOM 679 O O . MET A 1 84 ? -2.640 4.063 -11.658 1.00 94.88 84 MET A O 1
ATOM 683 N N . GLU A 1 85 ? -1.432 5.938 -11.346 1.00 91.81 85 GLU A N 1
ATOM 684 C CA . GLU A 1 85 ? -2.375 6.830 -12.020 1.00 91.81 85 GLU A CA 1
ATOM 685 C C . GLU A 1 85 ? -2.608 6.388 -13.472 1.00 91.81 85 GLU A C 1
ATOM 687 O O . GLU A 1 85 ? -3.755 6.249 -13.897 1.00 91.81 85 GLU A O 1
ATOM 692 N N . HIS A 1 86 ? -1.542 6.083 -14.216 1.00 93.06 86 HIS A N 1
ATOM 693 C CA . HIS A 1 86 ? -1.659 5.601 -15.590 1.00 93.06 86 HIS A CA 1
ATOM 694 C C . HIS A 1 86 ? -2.423 4.275 -15.688 1.00 93.06 86 HIS A C 1
ATOM 696 O O . HIS A 1 86 ? -3.281 4.131 -16.562 1.00 93.06 86 HIS A O 1
ATOM 702 N N . LEU A 1 87 ? -2.136 3.303 -14.816 1.00 95.50 87 LEU A N 1
ATOM 703 C CA . LEU A 1 87 ? -2.833 2.014 -14.815 1.00 95.50 87 LEU A CA 1
ATOM 704 C C . LEU A 1 87 ? -4.337 2.190 -14.576 1.00 95.50 87 LEU A C 1
ATOM 706 O O . LEU A 1 87 ? -5.135 1.548 -15.260 1.00 95.50 87 LEU A O 1
ATOM 710 N N . ILE A 1 88 ? -4.724 3.080 -13.660 1.00 93.94 88 ILE A N 1
ATOM 711 C CA . ILE A 1 88 ? -6.129 3.380 -13.354 1.00 93.94 88 ILE A CA 1
ATOM 712 C C . ILE A 1 88 ? -6.800 4.093 -14.528 1.00 93.94 88 ILE A C 1
ATOM 714 O O . ILE A 1 88 ? -7.827 3.626 -15.013 1.00 93.94 88 ILE A O 1
ATOM 718 N N . GLN A 1 89 ? -6.187 5.158 -15.055 1.00 92.44 89 GLN A N 1
ATOM 719 C CA . GLN A 1 89 ? -6.731 5.913 -16.192 1.00 92.44 89 GLN A CA 1
ATOM 720 C C . GLN A 1 89 ? -6.937 5.036 -17.435 1.00 92.44 89 GLN A C 1
ATOM 722 O O . GLN A 1 89 ? -7.886 5.233 -18.190 1.00 92.44 89 GLN A O 1
ATOM 727 N N . ASN A 1 90 ? -6.076 4.032 -17.629 1.00 95.19 90 ASN A N 1
ATOM 728 C CA . ASN A 1 90 ? -6.172 3.063 -18.723 1.00 95.19 90 ASN A CA 1
ATOM 729 C C . ASN A 1 90 ? -6.947 1.788 -18.345 1.00 95.19 90 ASN A C 1
ATOM 731 O O . ASN A 1 90 ? -6.882 0.794 -19.075 1.00 95.19 90 ASN A O 1
ATOM 735 N N . LYS A 1 91 ? -7.655 1.793 -17.207 1.00 95.19 91 LYS A N 1
ATOM 736 C CA . LYS A 1 91 ? -8.494 0.695 -16.700 1.00 95.19 91 LYS A CA 1
ATOM 737 C C . LYS A 1 91 ? -7.784 -0.662 -16.683 1.00 95.19 91 LYS A C 1
ATOM 739 O O . LYS A 1 91 ? -8.386 -1.703 -16.946 1.00 95.19 91 LYS A O 1
ATOM 744 N N . LYS A 1 92 ? -6.490 -0.680 -16.351 1.00 96.44 92 LYS A N 1
ATOM 745 C CA . LYS A 1 92 ? -5.664 -1.894 -16.223 1.00 96.44 92 LYS A CA 1
ATOM 746 C C . LYS A 1 92 ? -5.933 -2.625 -14.899 1.00 96.44 92 LYS A C 1
ATOM 748 O O . LYS A 1 92 ? -5.008 -3.083 -14.231 1.00 96.44 92 LYS A O 1
ATOM 753 N N . TRP A 1 93 ? -7.204 -2.765 -14.522 1.00 95.19 93 TRP A N 1
ATOM 754 C CA . TRP A 1 93 ? -7.639 -3.368 -13.262 1.00 95.19 93 TRP A CA 1
ATOM 755 C C . TRP A 1 93 ? -7.129 -4.793 -13.026 1.00 95.19 93 TRP A C 1
ATOM 757 O O . TRP A 1 93 ? -6.670 -5.041 -11.914 1.00 95.19 93 TRP A O 1
ATOM 767 N N . PRO A 1 94 ? -7.094 -5.708 -14.019 1.00 95.62 94 PRO A N 1
ATOM 768 C CA . PRO A 1 94 ? -6.528 -7.040 -13.802 1.00 95.62 94 PRO A CA 1
ATOM 769 C C . PRO A 1 94 ? -5.080 -6.995 -13.304 1.00 95.62 94 PRO A C 1
ATOM 771 O O . PRO A 1 94 ? -4.703 -7.761 -12.423 1.00 95.62 94 PRO A O 1
ATOM 774 N N . LEU A 1 95 ? -4.285 -6.049 -13.814 1.00 95.69 95 LEU A N 1
ATOM 775 C CA . LEU A 1 95 ? -2.908 -5.859 -13.376 1.00 95.69 95 LEU A CA 1
ATOM 776 C C . LEU A 1 95 ? -2.846 -5.269 -11.962 1.00 95.69 95 LEU A C 1
ATOM 778 O O . LEU A 1 95 ? -2.080 -5.753 -11.139 1.00 95.69 95 LEU A O 1
ATOM 782 N N . ILE A 1 96 ? -3.680 -4.273 -11.651 1.00 96.56 96 ILE A N 1
ATOM 783 C CA . ILE A 1 96 ? -3.760 -3.674 -10.307 1.00 96.56 96 ILE A CA 1
ATOM 784 C C . ILE A 1 96 ? -4.141 -4.732 -9.262 1.00 96.56 96 ILE A C 1
ATOM 786 O O . ILE A 1 96 ? -3.489 -4.840 -8.227 1.00 96.56 96 ILE A O 1
ATOM 790 N N . LEU A 1 97 ? -5.165 -5.542 -9.539 1.00 95.88 97 LEU A N 1
ATOM 791 C CA . LEU A 1 97 ? -5.601 -6.614 -8.644 1.00 95.88 97 LEU A CA 1
ATOM 792 C C . LEU A 1 97 ? -4.525 -7.695 -8.496 1.00 95.88 97 LEU A C 1
ATOM 794 O O . LEU A 1 97 ? -4.296 -8.157 -7.381 1.00 95.88 97 LEU A O 1
ATOM 798 N N . HIS A 1 98 ? -3.810 -8.032 -9.576 1.00 94.25 98 HIS A N 1
ATOM 799 C CA . HIS A 1 98 ? -2.665 -8.941 -9.516 1.00 94.25 98 HIS A CA 1
ATOM 800 C C . HIS A 1 98 ? -1.567 -8.413 -8.578 1.00 94.25 98 HIS A C 1
ATOM 802 O O . HIS A 1 98 ? -1.040 -9.175 -7.767 1.00 94.25 98 HIS A O 1
ATOM 808 N N . LEU A 1 99 ? -1.257 -7.111 -8.627 1.00 95.19 99 LEU A N 1
ATOM 809 C CA . LEU A 1 99 ? -0.290 -6.490 -7.712 1.00 95.19 99 LEU A CA 1
ATOM 810 C C . LEU A 1 99 ? -0.744 -6.548 -6.251 1.00 95.19 99 LEU A C 1
ATOM 812 O O . LEU A 1 99 ? 0.086 -6.785 -5.373 1.00 95.19 99 LEU A O 1
ATOM 816 N N . ILE A 1 100 ? -2.041 -6.357 -5.988 1.00 95.62 100 ILE A N 1
ATOM 817 C CA . ILE A 1 100 ? -2.608 -6.460 -4.636 1.00 95.62 100 ILE A CA 1
ATOM 818 C C . ILE A 1 100 ? -2.532 -7.902 -4.131 1.00 95.62 100 ILE A C 1
ATOM 820 O O . ILE A 1 100 ? -2.046 -8.150 -3.031 1.00 95.62 100 ILE A O 1
ATOM 824 N N . GLU A 1 101 ? -2.957 -8.862 -4.950 1.00 94.50 101 GLU A N 1
ATOM 825 C CA . GLU A 1 101 ? -2.947 -10.290 -4.619 1.00 94.50 101 GLU A CA 1
ATOM 826 C C . GLU A 1 101 ? -1.543 -10.810 -4.297 1.00 94.50 101 GLU A C 1
ATOM 828 O O . GLU A 1 101 ? -1.375 -11.648 -3.415 1.00 94.50 101 GLU A O 1
ATOM 833 N N . HIS A 1 102 ? -0.524 -10.266 -4.962 1.00 92.00 102 HIS A N 1
ATOM 834 C CA . HIS A 1 102 ? 0.868 -10.653 -4.754 1.00 92.00 102 HIS A CA 1
ATOM 835 C C . HIS A 1 102 ? 1.610 -9.747 -3.759 1.00 92.00 102 HIS A C 1
ATOM 837 O O . HIS A 1 102 ? 2.818 -9.914 -3.587 1.00 92.00 102 HIS A O 1
ATOM 843 N N . GLY A 1 103 ? 0.926 -8.812 -3.090 1.00 91.00 103 GLY A N 1
ATOM 844 C CA . GLY A 1 103 ? 1.493 -7.981 -2.022 1.00 91.00 103 GLY A CA 1
ATOM 845 C C . GLY A 1 103 ? 2.448 -6.870 -2.475 1.00 91.00 103 GLY A C 1
ATOM 846 O O . GLY A 1 103 ? 3.169 -6.320 -1.649 1.00 91.00 103 GLY A O 1
ATOM 847 N N . TRP A 1 104 ? 2.470 -6.520 -3.763 1.00 90.31 104 TRP A N 1
ATOM 848 C CA . TRP A 1 104 ? 3.238 -5.372 -4.282 1.00 90.31 104 TRP A CA 1
ATOM 849 C C . TRP A 1 104 ? 2.561 -4.034 -3.999 1.00 90.31 104 TRP A C 1
ATOM 851 O O . TRP A 1 104 ? 3.195 -2.976 -3.972 1.00 90.31 104 TRP A O 1
ATOM 861 N N . LEU A 1 105 ? 1.245 -4.085 -3.831 1.00 93.38 105 LEU A N 1
ATOM 862 C CA . LEU A 1 105 ? 0.387 -2.934 -3.663 1.00 93.38 105 LEU A CA 1
ATOM 863 C C . LEU A 1 105 ? -0.589 -3.225 -2.532 1.00 93.38 105 LEU A C 1
ATOM 865 O O . LEU A 1 105 ? -1.215 -4.280 -2.499 1.00 93.38 105 LEU A O 1
ATOM 869 N N . THR A 1 106 ? -0.738 -2.297 -1.596 1.00 92.44 106 THR A N 1
ATOM 870 C CA . THR A 1 106 ? -1.766 -2.446 -0.567 1.00 92.44 106 THR A CA 1
ATOM 871 C C . THR A 1 106 ? -3.130 -2.131 -1.184 1.00 92.44 106 THR A C 1
ATOM 873 O O . THR A 1 106 ? -3.258 -1.224 -2.008 1.00 92.44 106 THR A O 1
ATOM 876 N N . SER A 1 107 ? -4.185 -2.844 -0.786 1.00 92.44 107 SER A N 1
ATOM 877 C CA . SER A 1 107 ? -5.554 -2.536 -1.239 1.00 92.44 107 SER A CA 1
ATOM 878 C C . SER A 1 107 ? -6.027 -1.142 -0.798 1.00 92.44 107 SER A C 1
ATOM 880 O O . SER A 1 107 ? -6.916 -0.559 -1.414 1.00 92.44 107 SER A O 1
ATOM 882 N N . ASN A 1 108 ? -5.371 -0.591 0.226 1.00 92.06 108 ASN A N 1
ATOM 883 C CA . ASN A 1 108 ? -5.562 0.749 0.775 1.00 92.06 108 ASN A CA 1
ATOM 884 C C . ASN A 1 108 ? -4.528 1.760 0.259 1.00 92.06 108 ASN A C 1
ATOM 886 O O . ASN A 1 108 ? -4.292 2.776 0.908 1.00 92.06 108 ASN A O 1
ATOM 890 N N . TYR A 1 109 ? -3.874 1.490 -0.872 1.00 92.19 109 TYR A N 1
ATOM 891 C CA . TYR A 1 109 ? -2.901 2.416 -1.437 1.00 92.19 109 TYR A CA 1
ATOM 892 C C . TYR A 1 109 ? -3.563 3.760 -1.758 1.00 92.19 109 TYR A C 1
ATOM 894 O O . TYR A 1 109 ? -4.613 3.820 -2.408 1.00 92.19 109 TYR A O 1
ATOM 902 N N . ILE A 1 110 ? -2.928 4.835 -1.293 1.00 90.69 110 ILE A N 1
ATOM 903 C CA . ILE A 1 110 ? -3.367 6.218 -1.465 1.00 90.69 110 ILE A CA 1
ATOM 904 C C . ILE A 1 110 ? -2.415 6.891 -2.445 1.00 90.69 110 ILE A C 1
ATOM 906 O O . ILE A 1 110 ? -1.200 6.850 -2.259 1.00 90.69 110 ILE A O 1
ATOM 910 N N . MET A 1 111 ? -2.968 7.560 -3.451 1.00 89.56 111 MET A N 1
ATOM 911 C CA . MET A 1 111 ? -2.189 8.335 -4.411 1.00 89.56 111 MET A CA 1
ATOM 912 C C . MET A 1 111 ? -2.584 9.814 -4.397 1.00 89.56 111 MET A C 1
ATOM 914 O O . MET A 1 111 ? -3.770 10.128 -4.231 1.00 89.56 111 MET A O 1
ATOM 918 N N . PRO A 1 112 ? -1.617 10.730 -4.584 1.00 84.81 112 PRO A N 1
ATOM 919 C CA . PRO A 1 112 ? -1.923 12.123 -4.865 1.00 84.81 112 PRO A CA 1
ATOM 920 C C . PRO A 1 112 ? -2.600 12.236 -6.236 1.00 84.81 112 PRO A C 1
ATOM 922 O O . PRO A 1 112 ? -2.177 11.614 -7.206 1.00 84.81 112 PRO A O 1
ATOM 925 N N . TYR A 1 113 ? -3.643 13.055 -6.323 1.00 82.81 113 TYR A N 1
ATOM 926 C CA . TYR A 1 113 ? -4.317 13.410 -7.566 1.00 82.81 113 TYR A CA 1
ATOM 927 C C . TYR A 1 113 ? -4.683 14.894 -7.559 1.00 82.81 113 TYR A C 1
ATOM 929 O O . TYR A 1 113 ? -5.570 15.333 -6.815 1.00 82.81 113 TYR A O 1
ATOM 937 N N . ARG A 1 114 ? -4.003 15.664 -8.418 1.00 83.25 114 ARG A N 1
ATOM 938 C CA . ARG A 1 114 ? -4.078 17.133 -8.490 1.00 83.25 114 ARG A CA 1
ATOM 939 C C . ARG A 1 114 ? -3.779 17.779 -7.129 1.00 83.25 114 ARG A C 1
ATOM 941 O O . ARG A 1 114 ? -2.621 17.904 -6.759 1.00 83.25 114 ARG A O 1
ATOM 948 N N . SER A 1 115 ? -4.819 18.164 -6.393 1.00 79.88 115 SER A N 1
ATOM 949 C CA . SER A 1 115 ? -4.774 18.804 -5.071 1.00 79.88 115 SER A CA 1
ATOM 950 C C . SER A 1 115 ? -5.442 17.966 -3.973 1.00 79.88 115 SER A C 1
ATOM 952 O O . SER A 1 115 ? -5.714 18.464 -2.885 1.00 79.88 115 SER A O 1
ATOM 954 N N . SER A 1 116 ? -5.749 16.703 -4.263 1.00 86.94 116 SER A N 1
ATOM 955 C CA . SER A 1 116 ? -6.423 15.772 -3.357 1.00 86.94 116 SER A CA 1
ATOM 956 C C . SER A 1 116 ? -5.661 14.454 -3.277 1.00 86.94 116 SER A C 1
ATOM 958 O O . SER A 1 116 ? -4.744 14.212 -4.057 1.00 86.94 116 SER A O 1
ATOM 960 N N . TYR A 1 117 ? -6.064 13.588 -2.359 1.00 86.94 117 TYR A N 1
ATOM 961 C CA . TYR A 1 117 ? -5.606 12.207 -2.302 1.00 86.94 117 TYR A CA 1
ATOM 962 C C . TYR A 1 117 ? -6.801 11.284 -2.505 1.00 86.94 117 TYR A C 1
ATOM 964 O O . TYR A 1 117 ? -7.920 11.604 -2.098 1.00 86.94 117 TYR A O 1
ATOM 972 N N . ARG A 1 118 ? -6.569 10.151 -3.163 1.00 91.56 118 ARG A N 1
ATOM 973 C CA . ARG A 1 118 ? -7.593 9.136 -3.423 1.00 91.56 118 ARG A CA 1
ATOM 974 C C . ARG A 1 118 ? -7.021 7.755 -3.167 1.00 91.56 118 ARG A C 1
ATOM 976 O O . ARG A 1 118 ? -5.877 7.480 -3.528 1.00 91.56 118 ARG A O 1
ATOM 983 N N . SER A 1 119 ? -7.819 6.890 -2.554 1.00 93.75 119 SER A N 1
ATOM 984 C CA . SER A 1 119 ? -7.520 5.461 -2.492 1.00 93.75 119 SER A CA 1
ATOM 985 C C . SER A 1 119 ? -7.825 4.796 -3.836 1.00 93.75 119 SER A C 1
ATOM 987 O O . SER A 1 119 ? -8.594 5.326 -4.644 1.00 93.75 119 SER A O 1
ATOM 989 N N . ILE A 1 120 ? -7.281 3.600 -4.068 1.00 94.25 120 ILE A N 1
ATOM 990 C CA . ILE A 1 120 ? -7.661 2.767 -5.224 1.00 94.25 120 ILE A CA 1
ATOM 991 C C . ILE A 1 120 ? -9.179 2.514 -5.253 1.00 94.25 120 ILE A C 1
ATOM 993 O O . ILE A 1 120 ? -9.785 2.514 -6.325 1.00 94.25 120 ILE A O 1
ATOM 997 N N . LEU A 1 121 ? -9.814 2.355 -4.086 1.00 95.31 121 LEU A N 1
ATOM 998 C CA . LEU A 1 121 ? -11.262 2.173 -3.999 1.00 95.31 121 LEU A CA 1
ATOM 999 C C . LEU A 1 121 ? -12.038 3.424 -4.440 1.00 95.31 121 LEU A C 1
ATOM 1001 O O . LEU A 1 121 ? -13.068 3.297 -5.099 1.00 95.31 121 LEU A O 1
ATO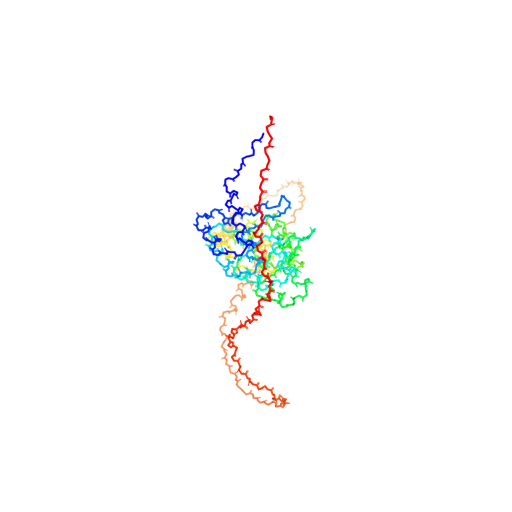M 1005 N N . ASP A 1 122 ? -11.557 4.625 -4.109 1.00 93.69 122 ASP A N 1
ATOM 1006 C CA . ASP A 1 122 ? -12.199 5.874 -4.544 1.00 93.69 122 ASP A CA 1
ATOM 1007 C C . ASP A 1 122 ? -12.160 6.018 -6.070 1.00 93.69 122 ASP A C 1
ATOM 1009 O O . ASP A 1 122 ? -13.133 6.473 -6.673 1.00 93.69 122 ASP A O 1
ATOM 1013 N N . TRP A 1 123 ? -11.066 5.578 -6.697 1.00 94.12 123 TRP A N 1
ATOM 1014 C CA . TRP A 1 123 ? -10.941 5.523 -8.153 1.00 94.12 123 TRP A CA 1
ATOM 1015 C C . TRP A 1 123 ? -11.900 4.517 -8.790 1.00 94.12 123 TRP A C 1
ATOM 1017 O O . TRP A 1 123 ? -12.627 4.876 -9.713 1.00 94.12 123 TRP A O 1
ATOM 1027 N N . ALA A 1 124 ? -11.973 3.291 -8.262 1.00 94.62 124 ALA A N 1
ATOM 1028 C CA . ALA A 1 124 ? -12.897 2.273 -8.770 1.00 94.62 124 ALA A CA 1
ATOM 1029 C C . ALA A 1 124 ? -14.363 2.744 -8.705 1.00 94.62 124 ALA A C 1
ATOM 1031 O O . ALA A 1 124 ? -15.128 2.555 -9.654 1.00 94.62 124 ALA A O 1
ATOM 1032 N N . LYS A 1 125 ? -14.734 3.427 -7.611 1.00 93.94 125 LYS A N 1
ATOM 1033 C CA . LYS A 1 125 ? -16.059 4.040 -7.445 1.00 93.94 125 LYS A CA 1
ATOM 1034 C C . LYS A 1 125 ? -16.308 5.162 -8.448 1.00 93.94 125 LYS A C 1
ATOM 1036 O O . LYS A 1 125 ? -17.391 5.226 -9.021 1.00 93.94 125 LYS A O 1
ATOM 1041 N N . GLN A 1 126 ? -15.329 6.042 -8.658 1.00 93.62 126 GLN A N 1
ATOM 1042 C CA . GLN A 1 126 ? -15.443 7.156 -9.603 1.00 93.62 126 GLN A CA 1
ATOM 1043 C C . GLN A 1 126 ? -15.676 6.668 -11.037 1.00 93.62 126 GLN A C 1
ATOM 1045 O O . GLN A 1 126 ? -16.508 7.232 -11.745 1.00 93.62 126 GLN A O 1
ATOM 1050 N N . ASP A 1 127 ? -14.996 5.597 -11.439 1.00 92.25 127 ASP A N 1
ATOM 1051 C CA . ASP A 1 127 ? -15.138 5.003 -12.770 1.00 92.25 127 ASP A CA 1
ATOM 1052 C C . ASP A 1 127 ? -16.441 4.203 -12.946 1.00 92.25 127 ASP A C 1
ATOM 1054 O O . ASP A 1 127 ? -16.699 3.678 -14.031 1.00 92.25 127 ASP A O 1
ATOM 1058 N N . SER A 1 128 ? -17.273 4.118 -11.897 1.00 93.31 128 SER A N 1
ATOM 1059 C CA . SER A 1 128 ? -18.484 3.287 -11.840 1.00 93.31 128 SER A CA 1
ATOM 1060 C C . SER A 1 128 ? -18.210 1.804 -12.137 1.00 93.31 128 SER A C 1
ATOM 1062 O O . SER A 1 128 ? -19.077 1.083 -12.631 1.00 93.31 128 SER A O 1
ATOM 1064 N N . ASP A 1 129 ? -17.002 1.327 -11.823 1.00 93.81 129 ASP A N 1
ATOM 1065 C CA . ASP A 1 129 ? -16.603 -0.063 -12.020 1.00 93.81 129 ASP A CA 1
ATOM 1066 C C . ASP A 1 129 ? -17.074 -0.911 -10.833 1.00 93.81 129 ASP A C 1
ATOM 1068 O O . ASP A 1 129 ? -16.357 -1.129 -9.849 1.00 93.81 129 ASP A O 1
ATOM 1072 N N . LEU A 1 130 ? -18.334 -1.349 -10.897 1.00 94.94 130 LEU A N 1
ATOM 1073 C CA . LEU A 1 130 ? -18.982 -2.099 -9.818 1.00 94.94 130 LEU A CA 1
ATOM 1074 C C . LEU A 1 130 ? -18.273 -3.426 -9.516 1.00 94.94 130 LEU A C 1
ATOM 1076 O O . LEU A 1 130 ? -18.191 -3.815 -8.351 1.00 94.94 130 LEU A O 1
ATOM 1080 N N . VAL A 1 131 ? -17.739 -4.103 -10.540 1.00 96.75 131 VAL A N 1
ATOM 1081 C CA . VAL A 1 131 ? -17.058 -5.398 -10.390 1.0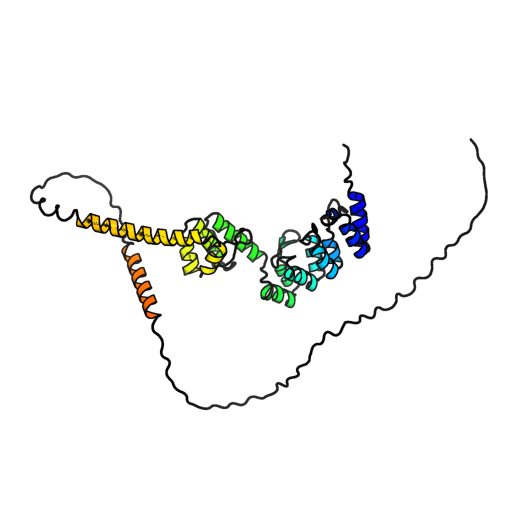0 96.75 131 VAL A CA 1
ATOM 1082 C C . VAL A 1 131 ? -15.773 -5.223 -9.589 1.00 96.75 131 VAL A C 1
ATOM 1084 O O . VAL A 1 131 ? -15.567 -5.919 -8.590 1.00 96.75 131 VAL A O 1
ATOM 1087 N N . ASN A 1 132 ? -14.936 -4.258 -9.971 1.00 95.75 132 ASN A N 1
ATOM 1088 C CA . ASN A 1 132 ? -13.679 -4.011 -9.272 1.00 95.75 132 ASN A CA 1
ATOM 1089 C C . ASN A 1 132 ? -13.905 -3.363 -7.904 1.00 95.75 132 ASN A C 1
ATOM 1091 O O . ASN A 1 132 ? -13.245 -3.745 -6.942 1.00 95.75 132 ASN A O 1
ATOM 1095 N N . THR A 1 133 ? -14.900 -2.483 -7.766 1.00 95.94 133 THR A N 1
ATOM 1096 C CA . THR A 1 133 ? -15.306 -1.923 -6.466 1.00 95.94 133 THR A CA 1
ATOM 1097 C C . THR A 1 133 ? -15.707 -3.026 -5.487 1.00 95.94 133 THR A C 1
ATOM 1099 O O . THR A 1 133 ? -15.188 -3.082 -4.371 1.00 95.94 133 THR A O 1
ATOM 1102 N N . LYS A 1 134 ? -16.593 -3.936 -5.908 1.00 96.25 134 LYS A N 1
ATOM 1103 C CA . LYS A 1 134 ? -17.037 -5.069 -5.088 1.00 96.25 134 LYS A CA 1
ATOM 1104 C C . LYS A 1 134 ? -15.868 -5.984 -4.733 1.00 96.25 134 LYS A C 1
ATOM 1106 O O . LYS A 1 134 ? -15.692 -6.320 -3.567 1.00 96.25 134 LYS A O 1
ATOM 1111 N N . THR A 1 135 ? -15.022 -6.311 -5.709 1.00 96.62 135 THR A N 1
ATOM 1112 C CA . THR A 1 135 ? -13.830 -7.146 -5.498 1.00 96.62 135 THR A CA 1
ATOM 1113 C C . THR A 1 135 ? -12.875 -6.520 -4.477 1.00 96.62 135 THR A C 1
ATOM 1115 O O . THR A 1 135 ? -12.439 -7.194 -3.544 1.00 96.62 135 THR A O 1
ATOM 1118 N N . LEU A 1 136 ? -12.583 -5.223 -4.599 1.00 96.31 136 LEU A N 1
ATOM 1119 C CA . LEU A 1 136 ? -11.725 -4.490 -3.667 1.00 96.31 136 LEU A CA 1
ATOM 1120 C C . LEU A 1 136 ? -12.284 -4.507 -2.238 1.00 96.31 136 LEU A C 1
ATOM 1122 O O . LEU A 1 136 ? -11.534 -4.768 -1.300 1.00 96.31 136 LEU A O 1
ATOM 1126 N N . ILE A 1 137 ? -13.590 -4.288 -2.066 1.00 94.69 137 ILE A N 1
ATOM 1127 C CA . ILE A 1 137 ? -14.245 -4.288 -0.748 1.00 94.69 137 ILE A CA 1
ATOM 1128 C C . ILE A 1 137 ? -14.296 -5.700 -0.155 1.00 94.69 137 ILE A C 1
ATOM 1130 O O . ILE A 1 137 ? -13.860 -5.926 0.972 1.00 94.69 137 ILE A O 1
ATOM 1134 N N . GLU A 1 138 ? -14.839 -6.664 -0.892 1.00 94.81 138 GLU A N 1
ATOM 1135 C CA . GLU A 1 138 ? -15.178 -7.976 -0.342 1.00 94.81 138 GLU A CA 1
ATOM 1136 C C . GLU A 1 138 ? -13.947 -8.857 -0.167 1.00 94.81 138 GLU A C 1
ATOM 1138 O O . GLU A 1 138 ? -13.763 -9.443 0.906 1.00 94.81 138 GLU A O 1
ATOM 1143 N N . ARG A 1 139 ? -13.095 -8.917 -1.199 1.00 95.56 139 ARG A N 1
ATOM 1144 C CA . ARG A 1 139 ? -11.925 -9.799 -1.240 1.00 95.56 139 ARG A CA 1
ATOM 1145 C C . ARG A 1 139 ? -10.715 -9.170 -0.567 1.00 95.56 139 ARG A C 1
ATOM 1147 O O . ARG A 1 139 ? -10.033 -9.845 0.195 1.00 95.56 139 ARG A O 1
ATOM 1154 N N . TYR A 1 140 ? -10.463 -7.889 -0.826 1.00 94.69 140 TYR A N 1
ATOM 1155 C CA . TYR A 1 140 ? -9.233 -7.223 -0.382 1.00 94.69 140 TYR A CA 1
ATOM 1156 C C . TYR A 1 140 ? -9.430 -6.244 0.781 1.00 94.69 140 TYR A C 1
ATOM 1158 O O . TYR A 1 140 ? -8.469 -5.586 1.185 1.00 94.69 140 TYR A O 1
ATOM 1166 N N . LYS A 1 141 ? -10.656 -6.142 1.318 1.00 93.88 141 LYS A N 1
ATOM 1167 C CA . LYS A 1 141 ? -11.019 -5.271 2.450 1.00 93.88 141 LYS A CA 1
ATOM 1168 C C . LYS A 1 141 ? -10.548 -3.822 2.264 1.00 93.88 141 LYS A C 1
ATOM 1170 O O . LYS A 1 141 ? -10.127 -3.170 3.219 1.00 93.88 141 LYS A O 1
ATOM 1175 N N . ALA A 1 142 ? -10.593 -3.334 1.024 1.00 91.75 142 ALA A N 1
ATOM 1176 C CA . ALA A 1 142 ? -10.190 -1.978 0.689 1.00 91.75 142 ALA A CA 1
ATOM 1177 C C . ALA A 1 142 ? -11.113 -0.953 1.363 1.00 91.75 142 ALA A C 1
ATOM 1179 O O . ALA A 1 142 ? -12.330 -1.140 1.443 1.00 91.75 142 ALA A O 1
ATOM 1180 N N . LYS A 1 143 ? -10.526 0.154 1.808 1.00 90.44 143 LYS A N 1
ATOM 1181 C CA . LYS A 1 143 ? -11.179 1.284 2.471 1.00 90.44 143 LYS A CA 1
ATOM 1182 C C . LYS A 1 143 ? -11.039 2.537 1.605 1.00 90.44 143 LYS A C 1
ATOM 1184 O O . LYS A 1 143 ? -10.108 2.659 0.812 1.00 90.44 143 LYS A O 1
ATOM 1189 N N . THR A 1 144 ? -11.975 3.471 1.749 1.00 90.56 144 THR A N 1
ATOM 1190 C CA . THR A 1 144 ? -11.899 4.779 1.078 1.00 90.56 144 THR A CA 1
ATOM 1191 C C . THR A 1 144 ? -10.854 5.670 1.748 1.00 90.56 144 THR A C 1
ATOM 1193 O O . THR A 1 144 ? -10.527 5.478 2.921 1.00 90.56 144 THR A O 1
ATOM 1196 N N . TYR A 1 145 ? -10.364 6.694 1.045 1.00 84.69 145 TYR A N 1
ATOM 1197 C CA . TYR A 1 145 ? -9.395 7.644 1.601 1.00 84.69 145 TYR A CA 1
ATOM 1198 C C . TYR A 1 145 ? -9.911 8.324 2.874 1.00 84.69 145 TYR A C 1
ATOM 1200 O O . TYR A 1 145 ? -9.180 8.443 3.852 1.00 84.69 145 TYR A O 1
ATOM 1208 N N . GLN A 1 146 ? -11.190 8.710 2.894 1.00 84.75 146 GLN A N 1
ATOM 1209 C CA . GLN A 1 146 ? -11.805 9.335 4.065 1.00 84.75 146 GLN A CA 1
ATOM 1210 C C . GLN A 1 146 ? -11.756 8.424 5.300 1.00 84.75 146 GLN A C 1
ATOM 1212 O O . GLN A 1 146 ? -11.437 8.899 6.388 1.00 84.75 146 GLN A O 1
ATOM 1217 N N . VAL A 1 147 ? -12.027 7.126 5.127 1.00 84.50 147 VAL A N 1
ATOM 1218 C CA . VAL A 1 147 ? -11.945 6.138 6.214 1.00 84.50 147 VAL A CA 1
ATOM 1219 C C . VAL A 1 147 ? -10.499 5.985 6.682 1.00 84.50 147 VAL A C 1
ATOM 1221 O O . VAL A 1 147 ? -10.250 6.000 7.881 1.00 84.50 147 VAL A O 1
ATOM 1224 N N . LEU A 1 148 ? -9.537 5.922 5.757 1.00 85.19 148 LEU A N 1
ATOM 1225 C CA . LEU A 1 148 ? -8.114 5.814 6.096 1.00 85.19 148 LEU A CA 1
ATOM 1226 C C . LEU A 1 148 ? -7.603 7.041 6.868 1.00 85.19 148 LEU A C 1
ATOM 1228 O O . LEU A 1 148 ? -6.862 6.897 7.838 1.00 85.19 148 LEU A O 1
ATOM 1232 N N . CYS A 1 149 ? -8.022 8.250 6.484 1.00 85.31 149 CYS A N 1
ATOM 1233 C CA . CYS A 1 149 ? -7.693 9.470 7.221 1.00 85.31 149 CYS A CA 1
ATOM 1234 C C . CYS A 1 149 ? -8.335 9.509 8.606 1.00 85.31 149 CYS A C 1
ATOM 1236 O O . CYS A 1 149 ? -7.670 9.904 9.561 1.00 85.31 149 CYS A O 1
ATOM 1238 N N . ALA A 1 150 ? -9.604 9.110 8.716 1.00 88.62 150 ALA A N 1
ATOM 1239 C CA . ALA A 1 150 ? -10.289 9.030 10.000 1.00 88.62 150 ALA A CA 1
ATOM 1240 C C . ALA A 1 150 ? -9.606 8.014 10.926 1.00 88.62 150 ALA A C 1
ATOM 1242 O O . ALA A 1 150 ? -9.386 8.314 12.091 1.00 88.62 150 ALA A O 1
ATOM 1243 N N . GLU A 1 151 ? -9.199 6.856 10.403 1.00 91.00 151 GLU A N 1
ATOM 1244 C CA . GLU A 1 151 ? -8.481 5.816 11.147 1.00 91.00 151 GLU A CA 1
ATOM 1245 C C . GLU A 1 151 ? -7.102 6.296 11.615 1.00 91.00 151 GLU A C 1
ATOM 1247 O O . GLU A 1 151 ? -6.747 6.121 12.778 1.00 91.00 151 GLU A O 1
ATOM 1252 N N . ALA A 1 152 ? -6.347 6.984 10.756 1.00 89.31 152 ALA A N 1
ATOM 1253 C CA . ALA A 1 152 ? -5.070 7.577 11.148 1.00 89.31 152 ALA A CA 1
ATOM 1254 C C . ALA A 1 152 ? -5.235 8.676 12.216 1.00 89.31 152 ALA A C 1
ATOM 1256 O O . ALA A 1 152 ? -4.434 8.756 13.147 1.00 89.31 152 ALA A O 1
ATOM 1257 N N . ALA A 1 153 ? -6.264 9.521 12.097 1.00 91.69 153 ALA A N 1
ATOM 1258 C CA . ALA A 1 153 ? -6.564 10.559 13.082 1.00 91.69 153 ALA A CA 1
ATOM 1259 C C . ALA A 1 153 ? -7.012 9.966 14.427 1.00 91.69 153 ALA A C 1
ATOM 1261 O O . ALA A 1 153 ? -6.560 10.429 15.471 1.00 91.69 153 ALA A O 1
ATOM 1262 N N . LEU A 1 154 ? -7.833 8.912 14.391 1.00 95.75 154 LEU A N 1
ATOM 1263 C CA . LEU A 1 154 ? -8.283 8.144 15.551 1.00 95.75 154 LEU A CA 1
ATOM 1264 C C . LEU A 1 154 ? -7.094 7.581 16.341 1.00 95.75 154 LEU A C 1
ATOM 1266 O O . LEU A 1 154 ? -6.990 7.817 17.541 1.00 95.75 154 LEU A O 1
ATOM 1270 N N . PHE A 1 155 ? -6.162 6.890 15.674 1.00 96.50 155 PHE A N 1
ATOM 1271 C CA . PHE A 1 155 ? -4.987 6.337 16.356 1.00 96.50 155 PHE A CA 1
ATOM 1272 C C . PHE A 1 155 ? -4.017 7.405 16.847 1.00 96.50 155 PHE A C 1
ATOM 1274 O O . PHE A 1 155 ? -3.428 7.235 17.907 1.00 96.50 155 PHE A O 1
ATOM 1281 N N . ARG A 1 156 ? -3.882 8.521 16.124 1.00 95.44 156 ARG A N 1
ATOM 1282 C CA . ARG A 1 156 ? -3.092 9.658 16.602 1.00 95.44 156 ARG A CA 1
ATOM 1283 C C . ARG A 1 156 ? -3.690 10.260 17.875 1.00 95.44 156 ARG A C 1
ATOM 1285 O O . ARG A 1 156 ? -2.944 10.588 18.784 1.00 95.44 156 ARG A O 1
ATOM 1292 N N . ALA A 1 157 ? -5.013 10.402 17.952 1.00 96.81 157 ALA A N 1
ATOM 1293 C CA . ALA A 1 157 ? -5.672 10.878 19.167 1.00 96.81 157 ALA A CA 1
ATOM 1294 C C . ALA A 1 157 ? -5.415 9.928 20.349 1.00 96.81 157 ALA A C 1
ATOM 1296 O O . ALA A 1 157 ? -5.035 10.389 21.420 1.00 96.81 157 ALA A O 1
ATOM 1297 N N . ALA A 1 158 ? -5.521 8.612 20.129 1.00 97.44 158 ALA A N 1
ATOM 1298 C CA . ALA A 1 158 ? -5.220 7.607 21.150 1.00 97.44 158 ALA A CA 1
ATOM 1299 C C . ALA A 1 158 ? -3.747 7.632 21.603 1.00 97.44 158 ALA A C 1
ATOM 1301 O O . ALA A 1 158 ? -3.478 7.516 22.791 1.00 97.44 158 ALA A O 1
ATOM 1302 N N . GLU A 1 159 ? -2.801 7.828 20.676 1.00 96.25 159 GLU A N 1
ATOM 1303 C CA . GLU A 1 159 ? -1.363 7.967 20.967 1.00 96.25 159 GLU A CA 1
ATOM 1304 C C . GLU A 1 159 ? -1.039 9.200 21.831 1.00 96.25 159 GLU A C 1
ATOM 1306 O O . GLU A 1 159 ? -0.089 9.179 22.613 1.00 96.25 159 GLU A O 1
ATOM 1311 N N . TYR A 1 160 ? -1.833 10.269 21.710 1.00 97.25 160 TYR A N 1
ATOM 1312 C CA . TYR A 1 160 ? -1.711 11.492 22.514 1.00 97.25 160 TYR A CA 1
ATOM 1313 C C . TYR A 1 160 ? -2.674 11.545 23.707 1.00 97.25 160 TYR A C 1
ATOM 1315 O O . TYR A 1 160 ? -2.839 12.613 24.293 1.00 97.25 160 TYR A O 1
ATOM 1323 N N . ASP A 1 161 ? -3.287 10.417 24.074 1.00 97.38 161 ASP A N 1
ATOM 1324 C CA . ASP A 1 161 ? -4.191 10.305 25.225 1.00 97.38 161 ASP A CA 1
ATOM 1325 C C . ASP A 1 161 ? -5.460 11.193 25.141 1.00 97.38 161 ASP A C 1
ATOM 1327 O O . ASP A 1 161 ? -6.112 11.487 26.142 1.00 97.38 161 ASP A O 1
ATOM 1331 N N . ASP A 1 162 ? -5.850 11.617 23.933 1.00 98.06 162 ASP A N 1
ATOM 1332 C CA . ASP A 1 162 ? -7.055 12.418 23.670 1.00 98.06 162 ASP A CA 1
ATOM 1333 C C . ASP A 1 162 ? -8.278 11.516 23.423 1.00 98.06 162 ASP A C 1
ATOM 1335 O O . ASP A 1 162 ? -8.798 11.385 22.307 1.00 98.06 162 ASP A O 1
ATOM 1339 N N . TRP A 1 163 ? -8.746 10.862 24.488 1.00 97.81 163 TRP A N 1
ATOM 1340 C CA . TRP A 1 163 ? -9.864 9.913 24.421 1.00 97.81 163 TRP A CA 1
ATOM 1341 C C . TRP A 1 163 ? -11.194 10.549 24.028 1.00 97.81 163 TRP A C 1
ATOM 1343 O O . TRP A 1 163 ? -12.030 9.887 23.416 1.00 97.81 163 TRP A O 1
ATOM 1353 N N . GLN A 1 164 ? -11.383 11.841 24.304 1.00 97.12 164 GLN A N 1
ATOM 1354 C CA . GLN A 1 164 ? -12.580 12.553 23.870 1.00 97.12 164 GLN A CA 1
ATOM 1355 C C . GLN A 1 164 ? -12.665 12.592 22.340 1.00 97.12 164 GLN A C 1
ATOM 1357 O O . GLN A 1 164 ? -13.717 12.287 21.770 1.00 97.12 164 GLN A O 1
ATOM 1362 N N . SER A 1 165 ? -11.558 12.912 21.663 1.00 95.62 165 SER A N 1
ATOM 1363 C CA . SER A 1 165 ? -11.497 12.840 20.202 1.00 95.62 165 SER A CA 1
ATOM 1364 C C . SER A 1 165 ? -11.655 11.408 19.694 1.00 95.62 165 SER A C 1
ATOM 1366 O O . SER A 1 165 ? -12.361 11.202 18.707 1.00 95.62 165 SER A O 1
ATOM 1368 N N . VAL A 1 166 ? -11.052 10.415 20.365 1.00 96.94 166 VAL A N 1
ATOM 1369 C CA . VAL A 1 166 ? -11.196 8.991 20.000 1.00 96.94 166 VAL A CA 1
ATOM 1370 C C . VAL A 1 166 ? -12.668 8.581 19.966 1.00 96.94 166 VAL A C 1
ATOM 1372 O O . VAL A 1 166 ? -13.143 8.105 18.934 1.00 96.94 166 VAL A O 1
ATOM 1375 N N . PHE A 1 167 ? -13.414 8.825 21.045 1.00 96.56 167 PHE A N 1
ATOM 1376 C CA . PHE A 1 167 ? -14.837 8.489 21.108 1.00 96.56 167 PHE A CA 1
ATOM 1377 C C . PHE A 1 167 ? -15.659 9.290 20.096 1.00 96.56 167 PHE A C 1
ATOM 1379 O O . PHE A 1 167 ? -16.466 8.714 19.371 1.00 96.56 167 PHE A O 1
ATOM 1386 N N . ALA A 1 168 ? -15.351 10.576 19.897 1.00 92.88 168 ALA A N 1
ATOM 1387 C CA . ALA A 1 168 ? -16.006 11.380 18.866 1.00 92.88 168 ALA A CA 1
ATOM 1388 C C . ALA A 1 168 ? -15.783 10.850 17.432 1.00 92.88 168 ALA A C 1
ATOM 1390 O O . ALA A 1 168 ? -16.624 11.072 16.554 1.00 92.88 168 ALA A O 1
ATOM 1391 N N . PHE A 1 169 ? -14.658 10.181 17.155 1.00 93.19 169 PHE A N 1
ATOM 1392 C CA . PHE A 1 169 ? -14.423 9.497 15.880 1.00 93.19 169 PHE A CA 1
ATOM 1393 C C . PHE A 1 169 ? -15.192 8.172 15.775 1.00 93.19 169 PHE A C 1
ATOM 1395 O O . PHE A 1 169 ? -15.716 7.877 14.696 1.00 93.19 169 PHE A O 1
ATOM 1402 N N . LEU A 1 170 ? -15.279 7.403 16.866 1.00 94.31 170 LEU A N 1
ATOM 1403 C CA . LEU A 1 170 ? -16.029 6.142 16.925 1.00 94.31 170 LEU A CA 1
ATOM 1404 C C . LEU A 1 170 ? -17.538 6.369 16.771 1.00 94.31 170 LEU A C 1
ATOM 1406 O O . LEU A 1 170 ? -18.169 5.694 15.960 1.00 94.31 170 LEU A O 1
ATOM 1410 N N . ASP A 1 171 ? -18.096 7.380 17.438 1.00 92.50 171 ASP A N 1
ATOM 1411 C CA . ASP A 1 171 ? -19.525 7.723 17.367 1.00 92.50 171 ASP A CA 1
ATOM 1412 C C . ASP A 1 171 ? -19.961 8.114 15.954 1.00 92.50 171 ASP A C 1
ATOM 1414 O O . ASP A 1 171 ? -21.055 7.783 15.493 1.00 92.50 171 ASP A O 1
ATOM 1418 N N . LYS A 1 172 ? -19.069 8.765 15.201 1.00 89.50 172 LYS A N 1
ATOM 1419 C CA . LYS A 1 172 ? -19.305 9.101 13.789 1.00 89.50 172 LYS A CA 1
ATOM 1420 C C . LYS A 1 172 ? -19.280 7.874 12.868 1.00 89.50 172 LYS A C 1
ATOM 1422 O O . LYS A 1 172 ? -19.519 8.026 11.673 1.00 89.50 172 LYS A O 1
ATOM 1427 N N . SER A 1 173 ? -19.018 6.675 13.402 1.00 73.94 173 SER A N 1
ATOM 1428 C CA . SER A 1 173 ? -19.050 5.377 12.710 1.00 73.94 173 SER A CA 1
ATOM 1429 C C . SER A 1 173 ? -18.137 5.289 11.480 1.00 73.94 173 SER A C 1
ATOM 1431 O O . SER A 1 173 ? -18.361 4.492 10.570 1.00 73.94 173 SER A O 1
ATOM 1433 N N . CYS A 1 174 ? -17.088 6.112 11.428 1.00 76.69 174 CYS A N 1
ATOM 1434 C CA . CYS A 1 174 ? -16.181 6.158 10.281 1.00 76.69 174 CYS A CA 1
ATOM 1435 C C . CYS A 1 174 ? -15.122 5.047 10.312 1.00 76.69 174 CYS A C 1
ATOM 1437 O O . CYS A 1 174 ? -14.494 4.781 9.288 1.00 76.69 174 CYS A O 1
ATOM 1439 N N . VAL A 1 175 ? -14.879 4.439 11.478 1.00 87.50 175 VAL A N 1
ATOM 1440 C CA . VAL A 1 175 ? -13.770 3.509 11.719 1.00 87.50 175 VAL A CA 1
ATOM 1441 C C . VAL A 1 175 ? -14.223 2.410 12.680 1.00 87.50 175 VAL A C 1
ATOM 1443 O O . VAL A 1 175 ? -14.984 2.665 13.606 1.00 87.50 175 VAL A O 1
ATOM 1446 N N . SER A 1 176 ? -13.749 1.183 12.462 1.00 92.50 176 SER A N 1
ATOM 1447 C CA . SER A 1 176 ? -13.977 0.069 13.389 1.00 92.50 176 SER A CA 1
ATOM 1448 C C . SER A 1 176 ? -13.173 0.261 14.677 1.00 92.50 176 SER A C 1
ATOM 1450 O O . SER A 1 176 ? -11.976 0.537 14.602 1.00 92.50 176 SER A O 1
ATOM 1452 N N . VAL A 1 177 ? -13.789 0.034 15.842 1.00 96.12 177 VAL A N 1
ATOM 1453 C CA . VAL A 1 177 ? -13.086 0.031 17.141 1.00 96.12 177 VAL A CA 1
ATOM 1454 C C . VAL A 1 177 ? -11.966 -1.022 17.194 1.00 96.12 177 VAL A C 1
ATOM 1456 O O . VAL A 1 177 ? -10.934 -0.814 17.826 1.00 96.12 177 VAL A O 1
ATOM 1459 N N . ASN A 1 178 ? -12.141 -2.116 16.444 1.00 95.81 178 ASN A N 1
ATOM 1460 C CA . ASN A 1 178 ? -11.210 -3.243 16.333 1.00 95.81 178 ASN A CA 1
ATOM 1461 C C . ASN A 1 178 ? -10.204 -3.066 15.189 1.00 95.81 178 ASN A C 1
ATOM 1463 O O . ASN A 1 178 ? -9.555 -4.020 14.757 1.00 95.81 178 ASN A O 1
ATOM 1467 N N . ALA A 1 179 ? -10.086 -1.851 14.648 1.00 93.31 179 ALA A N 1
ATOM 1468 C CA . ALA A 1 179 ? -9.007 -1.528 13.735 1.00 93.31 179 ALA A CA 1
ATOM 1469 C C . ALA A 1 179 ? -7.646 -1.754 14.415 1.00 93.31 179 ALA A C 1
ATOM 1471 O O . ALA A 1 179 ? -7.489 -1.596 15.628 1.00 93.31 179 ALA A O 1
ATOM 1472 N N . ARG A 1 180 ? -6.643 -2.103 13.609 1.00 93.81 180 ARG A N 1
ATOM 1473 C CA . ARG A 1 180 ? -5.247 -2.206 14.041 1.00 93.81 180 ARG A CA 1
ATOM 1474 C C . ARG A 1 180 ? -4.466 -1.076 13.398 1.00 93.81 180 ARG A C 1
ATOM 1476 O O . ARG A 1 180 ? -4.569 -0.867 12.190 1.00 93.81 180 ARG A O 1
ATOM 1483 N N . ASN A 1 181 ? -3.662 -0.375 14.186 1.00 92.50 181 ASN A N 1
ATOM 1484 C CA . ASN A 1 181 ? -2.812 0.689 13.689 1.00 92.50 181 ASN A CA 1
ATOM 1485 C C . ASN A 1 181 ? -1.722 0.103 12.785 1.00 92.50 181 ASN A C 1
ATOM 1487 O O . ASN A 1 181 ? -0.729 -0.438 13.268 1.00 92.50 181 ASN A O 1
ATOM 1491 N N . ALA A 1 182 ? -1.892 0.253 11.471 1.00 87.81 182 ALA A N 1
ATOM 1492 C CA . ALA A 1 182 ? -0.942 -0.217 10.465 1.00 87.81 182 ALA A CA 1
ATOM 1493 C C . ALA A 1 182 ? 0.455 0.430 10.570 1.00 87.81 182 ALA A C 1
ATOM 1495 O O . ALA A 1 182 ? 1.409 -0.108 10.014 1.00 87.81 182 ALA A O 1
ATOM 1496 N N . TYR A 1 183 ? 0.582 1.568 11.261 1.00 87.56 183 TYR A N 1
ATOM 1497 C CA . TYR A 1 183 ? 1.855 2.264 11.467 1.00 87.56 183 TYR A CA 1
ATOM 1498 C C . TYR A 1 183 ? 2.554 1.867 12.768 1.00 87.56 183 TYR A C 1
ATOM 1500 O O . TYR A 1 183 ? 3.744 2.137 12.926 1.00 87.56 183 TYR A O 1
ATOM 1508 N N . HIS A 1 184 ? 1.844 1.219 13.695 1.00 90.81 184 HIS A N 1
ATOM 1509 C CA . HIS A 1 184 ? 2.458 0.694 14.904 1.00 90.81 184 HIS A CA 1
ATOM 1510 C C . HIS A 1 184 ? 3.113 -0.665 14.592 1.00 90.81 184 HIS A C 1
ATOM 1512 O O . HIS A 1 184 ? 2.445 -1.523 14.013 1.00 90.81 184 HIS A O 1
ATOM 1518 N N . PRO A 1 185 ? 4.371 -0.930 15.001 1.00 87.31 185 PRO A N 1
ATOM 1519 C CA . PRO A 1 185 ? 5.091 -2.161 14.640 1.00 87.31 185 PRO A CA 1
ATOM 1520 C C . PRO A 1 185 ? 4.370 -3.450 15.064 1.00 87.31 185 PRO A C 1
ATOM 1522 O O . PRO A 1 185 ? 4.456 -4.464 14.380 1.00 87.31 185 PRO A O 1
ATOM 1525 N N . ASN A 1 186 ? 3.613 -3.391 16.162 1.00 88.69 186 ASN A N 1
ATOM 1526 C CA . ASN A 1 186 ? 2.836 -4.521 16.685 1.00 88.69 186 ASN A CA 1
ATOM 1527 C C . ASN A 1 186 ? 1.366 -4.529 16.210 1.00 88.69 186 ASN A C 1
ATOM 1529 O O . ASN A 1 186 ? 0.574 -5.384 16.608 1.00 88.69 186 ASN A O 1
ATOM 1533 N N . GLY A 1 187 ? 0.961 -3.558 15.386 1.00 91.88 187 GLY A N 1
ATOM 1534 C CA . GLY A 1 187 ? -0.424 -3.420 14.941 1.00 91.88 187 GLY A CA 1
ATOM 1535 C C . GLY A 1 187 ? -1.395 -3.212 16.103 1.00 91.88 187 GLY A C 1
ATOM 1536 O O . GLY A 1 187 ? -2.354 -3.971 16.228 1.00 91.88 187 GLY A O 1
ATOM 1537 N N . TRP A 1 188 ? -1.111 -2.250 16.984 1.00 94.75 188 TRP A N 1
ATOM 1538 C CA . TRP A 1 188 ? -1.908 -2.000 18.188 1.00 94.75 188 TRP A CA 1
ATOM 1539 C C . TRP A 1 188 ? -3.350 -1.605 17.871 1.00 94.75 188 TRP A C 1
ATOM 1541 O O . TRP A 1 188 ? -3.613 -0.868 16.924 1.00 94.75 188 TRP A O 1
ATOM 1551 N N . THR A 1 189 ? -4.272 -2.083 18.697 1.00 96.31 189 THR A N 1
ATOM 1552 C CA . THR A 1 189 ? -5.676 -1.658 18.738 1.00 96.31 189 THR A CA 1
ATOM 1553 C C . THR A 1 189 ? -5.852 -0.491 19.714 1.00 96.31 189 THR A C 1
ATOM 1555 O O . THR A 1 189 ? -4.949 -0.194 20.499 1.00 96.31 189 THR A O 1
ATOM 1558 N N . LEU A 1 190 ? -7.028 0.145 19.726 1.00 97.06 190 LEU A N 1
ATOM 1559 C CA . LEU A 1 190 ? -7.345 1.188 20.713 1.00 97.06 190 LEU A CA 1
ATOM 1560 C C . LEU A 1 190 ? -7.271 0.683 22.161 1.00 97.06 190 LEU A C 1
ATOM 1562 O O . LEU A 1 190 ? -6.821 1.425 23.030 1.00 97.06 190 LEU A O 1
ATOM 1566 N N . LEU A 1 191 ? -7.622 -0.583 22.415 1.00 96.69 191 LEU A N 1
ATOM 1567 C CA . LEU A 1 191 ? -7.474 -1.193 23.741 1.00 96.69 191 LEU A CA 1
ATOM 1568 C C . LEU A 1 191 ? -6.010 -1.240 24.188 1.00 96.69 191 LEU A C 1
ATOM 1570 O O . LEU A 1 191 ? -5.720 -0.981 25.354 1.00 96.69 191 LEU A O 1
ATOM 1574 N N . ASN A 1 192 ? -5.077 -1.521 23.268 1.00 95.44 192 ASN A N 1
ATOM 1575 C CA . ASN A 1 192 ? -3.648 -1.512 23.587 1.00 95.44 192 ASN A CA 1
ATOM 1576 C C . ASN A 1 192 ? -3.174 -0.108 23.986 1.00 95.44 192 ASN A C 1
ATOM 1578 O O . ASN A 1 192 ? -2.432 0.015 24.956 1.00 95.44 192 ASN A O 1
ATOM 1582 N N . TYR A 1 193 ? -3.634 0.936 23.285 1.00 96.81 193 TYR A N 1
ATOM 1583 C CA . TYR A 1 193 ? -3.335 2.325 23.647 1.00 96.81 193 TYR A CA 1
ATOM 1584 C C . TYR A 1 193 ? -3.932 2.698 25.011 1.00 96.81 193 TYR A C 1
ATOM 1586 O O . TYR A 1 193 ? -3.202 3.178 25.872 1.00 96.81 193 TYR A O 1
ATOM 1594 N N . ALA A 1 194 ? -5.218 2.418 25.252 1.00 97.06 194 ALA A N 1
ATOM 1595 C CA . ALA A 1 194 ? -5.879 2.718 26.530 1.00 97.06 194 ALA A CA 1
ATOM 1596 C C . ALA A 1 194 ? -5.166 2.055 27.710 1.00 97.06 194 ALA A C 1
ATOM 1598 O O . ALA A 1 194 ? -4.931 2.682 28.742 1.00 97.06 194 ALA A O 1
ATOM 1599 N N . TYR A 1 195 ? -4.763 0.798 27.530 1.00 93.81 195 TYR A N 1
ATOM 1600 C CA . TYR A 1 195 ? -3.982 0.074 28.518 1.00 93.81 195 TYR A CA 1
ATOM 1601 C C . TYR A 1 195 ? -2.592 0.691 28.725 1.00 93.81 195 TYR A C 1
ATOM 1603 O O . TYR A 1 195 ? -2.198 0.941 29.862 1.00 93.81 195 TYR A O 1
ATOM 1611 N N . PHE A 1 196 ? -1.857 0.970 27.643 1.00 94.50 196 PHE A N 1
ATOM 1612 C CA . PHE A 1 196 ? -0.506 1.536 27.703 1.00 94.50 196 PHE A CA 1
ATOM 1613 C C . PHE A 1 196 ? -0.466 2.902 28.403 1.00 94.50 196 PHE A C 1
ATOM 1615 O O . PHE A 1 196 ? 0.448 3.160 29.182 1.00 94.50 196 PHE A O 1
ATOM 1622 N N . HIS A 1 197 ? -1.475 3.746 28.174 1.00 95.44 197 HIS A N 1
ATOM 1623 C CA . HIS A 1 197 ? -1.613 5.047 28.832 1.00 95.44 197 HIS A CA 1
ATOM 1624 C C . HIS A 1 197 ? -2.214 4.960 30.248 1.00 95.44 197 HIS A C 1
ATOM 1626 O O . HIS A 1 197 ? -2.296 5.976 30.933 1.00 95.44 197 HIS A O 1
ATOM 1632 N N . GLY A 1 198 ? -2.608 3.769 30.717 1.00 94.31 198 GLY A N 1
ATOM 1633 C CA . GLY A 1 198 ? -3.183 3.582 32.050 1.00 94.31 198 GLY A CA 1
ATOM 1634 C C . GLY A 1 198 ? -4.554 4.241 32.211 1.00 94.31 198 GLY A C 1
ATOM 1635 O O . GLY A 1 198 ? -4.835 4.809 33.262 1.00 94.31 198 GLY A O 1
ATOM 1636 N N . GLN A 1 199 ? -5.396 4.180 31.175 1.00 97.25 199 GLN A N 1
ATOM 1637 C CA . GLN A 1 199 ? -6.694 4.855 31.101 1.00 97.25 199 GLN A CA 1
ATOM 1638 C C . GLN A 1 199 ? -7.850 3.862 31.293 1.00 97.25 199 GLN A C 1
ATOM 1640 O O . GLN A 1 199 ? -8.430 3.382 30.313 1.00 97.25 199 GLN A O 1
ATOM 1645 N N . PRO A 1 200 ? -8.214 3.521 32.547 1.00 94.44 200 PRO A N 1
ATOM 1646 C CA . PRO A 1 200 ? -9.182 2.462 32.828 1.00 94.44 200 PRO A CA 1
ATOM 1647 C C . PRO A 1 200 ? -10.583 2.793 32.314 1.00 94.44 200 PRO A C 1
ATOM 1649 O O . PRO A 1 200 ? -11.268 1.904 31.818 1.00 94.44 200 PRO A O 1
ATOM 1652 N N . TYR A 1 201 ? -10.997 4.065 32.382 1.00 95.94 201 TYR A N 1
ATOM 1653 C CA . TYR A 1 201 ? -12.291 4.492 31.847 1.00 95.94 201 TYR A CA 1
ATOM 1654 C C . TYR A 1 201 ? -12.358 4.258 30.337 1.00 95.94 201 TYR A C 1
ATOM 1656 O O . TYR A 1 201 ? -13.267 3.586 29.861 1.00 95.94 201 TYR A O 1
ATOM 1664 N N . ALA A 1 202 ? -11.347 4.721 29.597 1.00 97.50 202 ALA A N 1
ATOM 1665 C CA . ALA A 1 202 ? -11.311 4.531 28.156 1.00 97.50 202 ALA A CA 1
ATOM 1666 C C . ALA A 1 202 ? -11.287 3.045 27.774 1.00 97.50 202 ALA A C 1
ATOM 1668 O O . ALA A 1 202 ? -12.010 2.623 26.876 1.00 97.50 202 ALA A O 1
ATOM 1669 N N . PHE A 1 203 ? -10.500 2.242 28.493 1.00 96.31 203 PHE A N 1
ATOM 1670 C CA . PHE A 1 203 ? -10.422 0.800 28.287 1.00 96.31 203 PHE A CA 1
ATOM 1671 C C . PHE A 1 203 ? -11.786 0.116 28.476 1.00 96.31 203 PHE A C 1
ATOM 1673 O O . PHE A 1 203 ? -12.212 -0.654 27.616 1.00 96.31 203 PHE A O 1
ATOM 1680 N N . LEU A 1 204 ? -12.495 0.423 29.568 1.00 94.94 204 LEU A N 1
ATOM 1681 C CA . LEU A 1 204 ? -13.814 -0.146 29.851 1.00 94.94 204 LEU A CA 1
ATOM 1682 C C . LEU A 1 204 ? -14.881 0.341 28.867 1.00 94.94 204 LEU A C 1
ATOM 1684 O O . LEU A 1 204 ? -15.661 -0.481 28.394 1.00 94.94 204 LEU A O 1
ATOM 1688 N N . SER A 1 205 ? -14.905 1.629 28.514 1.00 96.75 205 SER A N 1
ATOM 1689 C CA . SER A 1 205 ? -15.852 2.163 27.525 1.00 96.75 205 SER A CA 1
ATOM 1690 C C . SER A 1 205 ? -15.636 1.543 26.143 1.00 96.75 205 SER A C 1
ATOM 1692 O O . SER A 1 205 ? -16.601 1.175 25.476 1.00 96.75 205 SER A O 1
ATOM 1694 N N . LEU A 1 206 ? -14.387 1.317 25.722 1.00 97.12 206 LEU A N 1
ATOM 1695 C CA . LEU A 1 206 ? -14.105 0.603 24.472 1.00 97.12 206 LEU A CA 1
ATOM 1696 C C . LEU A 1 206 ? -14.723 -0.806 24.460 1.00 97.12 206 LEU A C 1
ATOM 1698 O O . LEU A 1 206 ? -15.310 -1.194 23.454 1.00 97.12 206 LEU A O 1
ATOM 1702 N N . ILE A 1 207 ? -14.633 -1.558 25.561 1.00 96.31 207 ILE A N 1
ATOM 1703 C CA . ILE A 1 207 ? -15.209 -2.910 25.665 1.00 96.31 207 ILE A CA 1
ATOM 1704 C C . ILE A 1 207 ? -16.737 -2.851 25.760 1.00 96.31 207 ILE A C 1
ATOM 1706 O O . ILE A 1 207 ? -17.434 -3.460 24.951 1.00 96.31 207 ILE A O 1
ATOM 1710 N N . ASN A 1 208 ? -17.255 -2.120 26.745 1.00 95.81 208 ASN A N 1
ATOM 1711 C CA . ASN A 1 208 ? -18.662 -2.178 27.134 1.00 95.81 208 ASN A CA 1
ATOM 1712 C C . ASN A 1 208 ? -19.571 -1.410 26.170 1.00 95.81 208 ASN A C 1
ATOM 1714 O O . ASN A 1 208 ? -20.673 -1.866 25.873 1.00 95.81 208 ASN A O 1
ATOM 1718 N N . GLU A 1 209 ? -19.123 -0.252 25.684 1.00 95.94 209 GLU A N 1
ATOM 1719 C CA . GLU A 1 209 ? -19.947 0.649 24.870 1.00 95.94 209 GLU A CA 1
ATOM 1720 C C . GLU A 1 209 ? -19.687 0.451 23.375 1.00 95.94 209 GLU A C 1
ATOM 1722 O O . GLU A 1 209 ? -20.621 0.465 22.574 1.00 95.94 209 GLU A O 1
ATOM 1727 N N . HIS A 1 210 ? -18.430 0.205 22.994 1.00 95.50 210 HIS A N 1
ATOM 1728 C CA . HIS A 1 210 ? -18.042 0.075 21.587 1.00 95.50 210 HIS A CA 1
ATOM 1729 C C . HIS A 1 210 ? -17.784 -1.366 21.128 1.00 95.50 210 HIS A C 1
ATOM 1731 O O . HIS A 1 210 ? -17.520 -1.564 19.945 1.00 95.50 210 HIS A O 1
ATOM 1737 N N . GLN A 1 211 ? -17.913 -2.369 22.008 1.00 95.94 211 GLN A N 1
ATOM 1738 C CA . GLN A 1 211 ? -17.717 -3.793 21.687 1.00 95.94 211 GLN A CA 1
ATOM 1739 C C . GLN A 1 211 ? -16.309 -4.103 21.147 1.00 95.94 211 GLN A C 1
ATOM 1741 O O . GLN A 1 211 ? -16.134 -4.860 20.185 1.00 95.94 211 GLN A O 1
ATOM 1746 N N . ALA A 1 212 ? -15.286 -3.494 21.749 1.00 96.12 212 ALA A N 1
ATOM 1747 C CA . ALA A 1 212 ? -13.901 -3.789 21.413 1.00 96.12 212 ALA A CA 1
ATOM 1748 C C . ALA A 1 212 ? -13.532 -5.242 21.766 1.00 96.12 212 ALA A C 1
ATOM 1750 O O . ALA A 1 212 ? -13.855 -5.750 22.839 1.00 96.12 212 ALA A O 1
ATOM 1751 N N . ASP A 1 213 ? -12.827 -5.901 20.851 1.00 96.00 213 ASP A N 1
ATOM 1752 C CA . ASP A 1 213 ? -12.404 -7.292 20.946 1.00 96.00 213 ASP A CA 1
ATOM 1753 C C . ASP A 1 213 ? -11.108 -7.394 21.758 1.00 96.00 213 ASP A C 1
ATOM 1755 O O . ASP A 1 213 ? -10.007 -7.071 21.293 1.00 96.00 213 ASP A O 1
ATOM 1759 N N . LEU A 1 214 ? -11.251 -7.858 23.000 1.00 93.06 214 LEU A N 1
ATOM 1760 C CA . LEU A 1 214 ? -10.136 -8.053 23.918 1.00 93.06 214 LEU A CA 1
ATOM 1761 C C . LEU A 1 214 ? -9.142 -9.110 23.414 1.00 93.06 214 LEU A C 1
ATOM 1763 O O . LEU A 1 214 ? -7.938 -8.944 23.612 1.00 93.06 214 LEU A O 1
ATOM 1767 N N . LEU A 1 215 ? -9.610 -10.172 22.747 1.00 91.81 215 LEU A N 1
ATOM 1768 C CA . LEU A 1 215 ? -8.736 -11.231 22.233 1.00 91.81 215 LEU A CA 1
ATOM 1769 C C . LEU A 1 215 ? -7.833 -10.688 21.127 1.00 91.81 215 LEU A C 1
ATOM 1771 O O . LEU A 1 215 ? -6.629 -10.938 21.134 1.00 91.81 215 LEU A O 1
ATOM 1775 N N . LEU A 1 216 ? -8.383 -9.859 20.239 1.00 89.44 216 LEU A N 1
ATOM 1776 C CA . LEU A 1 216 ? -7.601 -9.198 19.197 1.00 89.44 216 LEU A CA 1
ATOM 1777 C C . LEU A 1 216 ? -6.519 -8.274 19.782 1.00 89.44 216 LEU A C 1
ATOM 1779 O O . LEU A 1 216 ? -5.386 -8.235 19.291 1.00 89.44 216 LEU A O 1
ATOM 1783 N N . ALA A 1 217 ? -6.849 -7.532 20.843 1.00 87.88 217 ALA A N 1
ATOM 1784 C CA . ALA A 1 217 ? -5.890 -6.675 21.538 1.00 87.88 217 ALA A CA 1
ATOM 1785 C C . ALA A 1 217 ? -4.767 -7.490 22.201 1.00 87.88 217 ALA A C 1
ATOM 1787 O O . ALA A 1 217 ? -3.601 -7.093 22.148 1.00 87.88 217 ALA A O 1
ATOM 1788 N N . ILE A 1 218 ? -5.111 -8.639 22.785 1.00 86.69 218 ILE A N 1
ATOM 1789 C CA . ILE A 1 218 ? -4.184 -9.621 23.359 1.00 86.69 218 ILE A CA 1
ATOM 1790 C C . ILE A 1 218 ? -3.232 -10.133 22.264 1.00 86.69 218 ILE A C 1
ATOM 1792 O O . ILE A 1 218 ? -2.019 -9.988 22.406 1.00 86.69 218 ILE A O 1
ATOM 1796 N N . GLU A 1 219 ? -3.736 -10.611 21.123 1.00 85.56 219 GLU A N 1
ATOM 1797 C CA . GLU A 1 219 ? -2.916 -11.101 19.999 1.00 85.56 219 GLU A CA 1
ATOM 1798 C C . GLU A 1 219 ? -1.914 -10.063 19.466 1.00 85.56 219 GLU A C 1
ATOM 1800 O O . GLU A 1 219 ? -0.759 -10.388 19.178 1.00 85.56 219 GLU A O 1
ATOM 1805 N N . ALA A 1 220 ? -2.325 -8.794 19.362 1.00 82.12 220 ALA A N 1
ATOM 1806 C CA . ALA A 1 220 ? -1.444 -7.698 18.948 1.00 82.12 220 ALA A CA 1
ATOM 1807 C C . ALA A 1 220 ? -0.304 -7.434 19.947 1.00 82.12 220 ALA A C 1
ATOM 1809 O O . ALA A 1 220 ? 0.707 -6.817 19.613 1.00 82.12 220 ALA A O 1
ATOM 1810 N N . CYS A 1 221 ? -0.451 -7.911 21.178 1.00 75.00 221 CYS A N 1
ATOM 1811 C CA . CYS A 1 221 ? 0.435 -7.652 22.293 1.00 75.00 221 CYS A CA 1
ATOM 1812 C C . CYS A 1 221 ? 1.428 -8.782 22.565 1.00 75.00 221 CYS A C 1
ATOM 1814 O O . CYS A 1 221 ? 1.893 -8.823 23.694 1.00 75.00 221 CYS A O 1
ATOM 1816 N N . ALA A 1 222 ? 1.761 -9.641 21.583 1.00 59.97 222 ALA A N 1
ATOM 1817 C CA . ALA A 1 222 ? 2.568 -10.887 21.620 1.00 59.97 222 ALA A CA 1
ATOM 1818 C C . ALA A 1 222 ? 3.712 -11.065 22.672 1.00 59.97 222 ALA A C 1
ATOM 1820 O O . ALA A 1 222 ? 4.219 -12.170 22.827 1.00 59.97 222 ALA A O 1
ATOM 1821 N N . GLY A 1 223 ? 4.097 -10.054 23.452 1.00 56.28 223 GLY A N 1
ATOM 1822 C CA . GLY A 1 223 ? 4.750 -10.145 24.770 1.00 56.28 223 GLY A CA 1
ATOM 1823 C C . GLY A 1 223 ? 3.810 -10.233 26.000 1.00 56.28 223 GLY A C 1
ATOM 1824 O O . GLY A 1 223 ? 4.101 -9.640 27.039 1.00 56.28 223 GLY A O 1
ATOM 1825 N N . ILE A 1 224 ? 2.704 -10.985 25.927 1.00 55.56 224 ILE A N 1
ATOM 1826 C CA . ILE A 1 224 ? 1.598 -11.078 26.921 1.00 55.56 224 ILE A CA 1
ATOM 1827 C C . ILE A 1 224 ? 1.997 -11.619 28.310 1.00 55.56 224 ILE A C 1
ATOM 1829 O O . ILE A 1 224 ? 1.190 -11.594 29.237 1.00 55.56 224 ILE A O 1
ATOM 1833 N N . GLN A 1 225 ? 3.250 -12.013 28.541 1.00 58.47 225 GLN A N 1
ATOM 1834 C CA . GLN A 1 225 ? 3.715 -12.259 29.913 1.00 58.47 225 GLN A CA 1
ATOM 1835 C C . GLN A 1 225 ? 3.573 -11.016 30.808 1.00 58.47 225 GLN A C 1
ATOM 1837 O O . GLN A 1 225 ? 3.251 -11.154 31.986 1.00 58.47 225 GLN A O 1
ATOM 1842 N N . ALA A 1 226 ? 3.722 -9.806 30.261 1.00 58.78 226 ALA A N 1
ATOM 1843 C CA . ALA A 1 226 ? 3.544 -8.573 31.031 1.00 58.78 226 ALA A CA 1
ATOM 1844 C C . ALA A 1 226 ? 2.066 -8.266 31.350 1.00 58.78 226 ALA A C 1
ATOM 1846 O O . ALA A 1 226 ? 1.765 -7.783 32.440 1.00 58.78 226 ALA A O 1
ATOM 1847 N N . LEU A 1 227 ? 1.144 -8.572 30.430 1.00 60.75 227 LEU A N 1
ATOM 1848 C CA . LEU A 1 227 ? -0.283 -8.256 30.576 1.00 60.75 227 LEU A CA 1
ATOM 1849 C C . LEU A 1 227 ? -0.964 -9.178 31.601 1.00 60.75 227 LEU A C 1
ATOM 1851 O O . LEU A 1 227 ? -1.697 -8.707 32.468 1.00 60.75 227 LEU A O 1
ATOM 1855 N N . ILE A 1 228 ? -0.640 -10.478 31.553 1.00 69.38 228 ILE A N 1
ATOM 1856 C CA . ILE A 1 228 ? -1.103 -11.461 32.546 1.00 69.38 228 ILE A CA 1
ATOM 1857 C C . ILE A 1 228 ? -0.553 -11.107 33.933 1.00 69.38 228 ILE A C 1
ATOM 1859 O O . ILE A 1 228 ? -1.293 -11.125 34.914 1.00 69.38 228 ILE A O 1
ATOM 1863 N N . SER A 1 229 ? 0.722 -10.712 34.014 1.00 67.44 229 SER A N 1
ATOM 1864 C CA . SER A 1 229 ? 1.345 -10.324 35.287 1.00 67.44 229 SER A CA 1
ATOM 1865 C C . SER A 1 229 ? 0.701 -9.077 35.901 1.00 67.44 229 SER A C 1
ATOM 1867 O O . SER A 1 229 ? 0.553 -8.999 37.117 1.00 67.44 229 SER A O 1
ATOM 1869 N N . PHE A 1 230 ? 0.291 -8.103 35.084 1.00 66.31 230 PHE A N 1
ATOM 1870 C CA . PHE A 1 230 ? -0.339 -6.879 35.578 1.00 66.31 230 PHE A CA 1
ATOM 1871 C C . PHE A 1 230 ? -1.763 -7.110 36.091 1.00 66.31 230 PHE A C 1
ATOM 1873 O O . PHE A 1 230 ? -2.071 -6.665 37.194 1.00 66.31 230 PHE A O 1
ATOM 1880 N N . GLN A 1 231 ? -2.615 -7.834 35.350 1.00 70.06 231 GLN A N 1
ATOM 1881 C CA . GLN A 1 231 ? -3.959 -8.173 35.839 1.00 70.06 231 GLN A CA 1
ATOM 1882 C C . GLN A 1 231 ? -3.890 -8.994 37.127 1.00 70.06 231 GLN A C 1
ATOM 1884 O O . GLN A 1 231 ? -4.600 -8.686 38.080 1.00 70.06 231 GLN A O 1
ATOM 1889 N N . TRP A 1 232 ? -2.984 -9.974 37.187 1.00 71.25 232 TRP A N 1
ATOM 1890 C CA . TRP A 1 232 ? -2.766 -10.768 38.393 1.00 71.25 232 TRP A CA 1
ATOM 1891 C C . TRP A 1 232 ? -2.345 -9.898 39.588 1.00 71.25 232 TRP A C 1
ATOM 1893 O O . TRP A 1 232 ? -2.919 -10.013 40.667 1.00 71.25 232 TRP A O 1
ATOM 1903 N N . ASN A 1 233 ? -1.413 -8.960 39.396 1.00 69.69 233 ASN A N 1
ATOM 1904 C CA . ASN A 1 233 ? -0.951 -8.074 40.470 1.00 69.69 233 ASN A CA 1
ATOM 1905 C C . ASN A 1 233 ? -1.989 -7.016 40.883 1.00 69.69 233 ASN A C 1
ATOM 1907 O O . ASN A 1 233 ? -2.064 -6.676 42.060 1.00 69.69 233 ASN A O 1
ATOM 1911 N N . ALA A 1 234 ? -2.803 -6.503 39.957 1.00 69.31 234 ALA A N 1
ATOM 1912 C CA . ALA A 1 234 ? -3.883 -5.565 40.271 1.00 69.31 234 ALA A CA 1
ATOM 1913 C C . ALA A 1 234 ? -5.016 -6.241 41.067 1.00 69.31 234 ALA A C 1
ATOM 1915 O O . ALA A 1 234 ? -5.548 -5.652 42.012 1.00 69.31 234 ALA A O 1
ATOM 1916 N N . LEU A 1 235 ? -5.332 -7.497 40.733 1.00 67.25 235 LEU A N 1
ATOM 1917 C CA . LEU A 1 235 ? -6.265 -8.338 41.489 1.00 67.25 235 LEU A CA 1
ATOM 1918 C C . LEU A 1 235 ? -5.720 -8.686 42.881 1.00 67.25 235 LEU A C 1
ATOM 1920 O O . LEU A 1 235 ? -6.442 -8.566 43.862 1.00 67.25 235 LEU A O 1
ATOM 1924 N N . GLN A 1 236 ? -4.438 -9.040 43.007 1.00 69.12 236 GLN A N 1
ATOM 1925 C CA . GLN A 1 236 ? -3.860 -9.346 44.324 1.00 69.12 236 GLN A CA 1
ATOM 1926 C C . GLN A 1 236 ? -3.630 -8.107 45.203 1.00 69.12 236 GLN A C 1
ATOM 1928 O O . GLN A 1 236 ? -3.745 -8.179 46.426 1.00 69.12 236 GLN A O 1
ATOM 1933 N N . GLY A 1 237 ? -3.326 -6.951 44.608 1.00 67.25 237 GLY A N 1
ATOM 1934 C CA . GLY A 1 237 ? -3.149 -5.700 45.351 1.00 67.25 237 GLY A CA 1
ATOM 1935 C C . GLY A 1 237 ? -4.450 -5.171 45.961 1.00 67.25 237 GLY A C 1
ATOM 1936 O O . GLY A 1 237 ? -4.425 -4.556 47.026 1.00 67.25 237 GLY A O 1
ATOM 1937 N N . THR A 1 238 ? -5.592 -5.442 45.325 1.00 58.03 238 THR A N 1
ATOM 1938 C CA . THR A 1 238 ? -6.912 -5.057 45.846 1.00 58.03 238 THR A CA 1
ATOM 1939 C C . THR A 1 238 ? -7.381 -5.974 46.974 1.00 58.03 238 THR A C 1
ATOM 1941 O O . THR A 1 238 ? -7.938 -5.474 47.949 1.00 58.03 238 THR A O 1
ATOM 1944 N N . THR A 1 239 ? -7.075 -7.275 46.929 1.00 56.25 239 THR A N 1
ATOM 1945 C CA . THR A 1 239 ? -7.414 -8.200 48.024 1.00 56.25 239 THR A CA 1
ATOM 1946 C C . THR A 1 239 ? -6.533 -7.994 49.261 1.00 56.25 239 THR A C 1
ATOM 1948 O O . THR A 1 239 ? -7.046 -7.946 50.376 1.00 56.25 239 THR A O 1
ATOM 1951 N N . ALA A 1 240 ? -5.224 -7.770 49.088 1.00 55.06 240 ALA A N 1
ATOM 1952 C CA . ALA A 1 240 ? -4.302 -7.570 50.214 1.00 55.06 240 ALA A CA 1
ATOM 1953 C C . ALA A 1 240 ? -4.569 -6.269 51.003 1.00 55.06 240 ALA A C 1
ATOM 1955 O O . ALA A 1 240 ? -4.372 -6.220 52.218 1.00 55.06 240 ALA A O 1
ATOM 1956 N N . SER A 1 241 ? -5.053 -5.213 50.337 1.00 53.34 241 SER A N 1
ATOM 1957 C CA . SER A 1 241 ? -5.430 -3.964 51.011 1.00 53.34 241 SER A CA 1
ATOM 1958 C C . SER A 1 241 ? -6.748 -4.067 51.786 1.00 53.34 241 SER A C 1
ATOM 1960 O O . SER A 1 241 ? -6.964 -3.243 52.670 1.00 53.34 241 SER A O 1
ATOM 1962 N N . MET A 1 242 ? -7.612 -5.041 51.477 1.00 54.72 242 MET A N 1
ATOM 1963 C CA . MET A 1 242 ? -8.861 -5.282 52.213 1.00 54.72 242 MET A CA 1
ATOM 1964 C C . MET A 1 242 ? -8.647 -6.147 53.464 1.00 54.72 242 MET A C 1
ATOM 1966 O O . MET A 1 242 ? -9.233 -5.855 54.505 1.00 54.72 242 MET A O 1
ATOM 1970 N N . GLU A 1 243 ? -7.761 -7.148 53.410 1.00 56.44 243 GLU A N 1
ATOM 1971 C CA . GLU A 1 243 ? -7.415 -7.967 54.586 1.00 56.44 243 GLU A CA 1
ATOM 1972 C C . GLU A 1 243 ? -6.619 -7.170 55.635 1.00 56.44 243 GLU A C 1
ATOM 1974 O O . GLU A 1 243 ? -6.899 -7.256 56.828 1.00 56.44 243 GLU A O 1
ATOM 1979 N N . SER A 1 244 ? -5.701 -6.294 55.207 1.00 54.16 244 SER A N 1
ATOM 1980 C CA . SER A 1 244 ? -4.910 -5.458 56.126 1.00 54.16 244 SER A CA 1
ATOM 1981 C C . SER A 1 244 ? -5.744 -4.457 56.938 1.00 54.16 244 SER A C 1
ATOM 1983 O O . SER A 1 244 ? -5.313 -4.054 58.019 1.00 54.16 244 SER A O 1
ATOM 1985 N N . THR A 1 245 ? -6.895 -4.010 56.433 1.00 54.56 245 THR A N 1
ATOM 1986 C CA . THR A 1 245 ? -7.793 -3.110 57.175 1.00 54.56 245 THR A CA 1
ATOM 1987 C C . THR A 1 245 ? -8.717 -3.862 58.131 1.00 54.56 245 THR A C 1
ATOM 1989 O O . THR A 1 245 ? -9.057 -3.322 59.180 1.00 54.56 245 THR A O 1
ATOM 1992 N N . ALA A 1 246 ? -9.062 -5.118 57.827 1.00 55.25 246 ALA A N 1
ATOM 1993 C CA . ALA A 1 246 ? -9.927 -5.934 58.678 1.00 55.25 246 ALA A CA 1
ATOM 1994 C C . ALA A 1 246 ? -9.240 -6.351 59.995 1.00 55.25 246 ALA A C 1
ATOM 1996 O O . ALA A 1 246 ? -9.870 -6.325 61.052 1.00 55.25 246 ALA A O 1
ATOM 1997 N N . ASP A 1 247 ? -7.936 -6.640 59.963 1.00 54.19 247 ASP A N 1
ATOM 1998 C CA . ASP A 1 247 ? -7.184 -7.034 61.166 1.00 54.19 247 ASP A CA 1
ATOM 1999 C C . ASP A 1 247 ? -6.757 -5.840 62.044 1.00 54.19 247 ASP A C 1
ATOM 2001 O O . ASP A 1 247 ? -6.470 -6.004 63.231 1.00 54.19 247 ASP A O 1
ATOM 2005 N N . SER A 1 248 ? -6.752 -4.621 61.492 1.00 54.25 248 SER A N 1
ATOM 2006 C CA . SER A 1 248 ? -6.429 -3.391 62.228 1.00 54.25 248 SER A CA 1
ATOM 2007 C C . SER A 1 248 ? -7.616 -2.843 63.027 1.00 54.25 248 SER A C 1
ATOM 2009 O O . SER A 1 248 ? -7.404 -2.284 64.100 1.00 54.25 248 SER A O 1
ATOM 2011 N N . GLU A 1 249 ? -8.854 -2.986 62.544 1.00 53.41 249 GLU A N 1
ATOM 2012 C CA . GLU A 1 249 ? -10.044 -2.506 63.271 1.00 53.41 249 GLU A CA 1
ATOM 2013 C C . GLU A 1 249 ? -10.510 -3.480 64.366 1.00 53.41 249 GLU A C 1
ATOM 2015 O O . GLU A 1 249 ? -11.140 -3.061 65.335 1.00 53.41 249 GLU A O 1
ATOM 2020 N N . ALA A 1 250 ? -10.136 -4.762 64.291 1.00 53.84 250 ALA A N 1
ATOM 2021 C CA . ALA A 1 250 ? -10.451 -5.739 65.337 1.00 53.84 250 ALA A CA 1
ATOM 2022 C C . ALA A 1 250 ? -9.544 -5.636 66.584 1.00 53.84 250 ALA A C 1
ATOM 2024 O O . ALA A 1 250 ? -9.907 -6.147 67.646 1.00 53.84 250 ALA A O 1
ATOM 2025 N N . ALA A 1 251 ? -8.379 -4.985 66.481 1.00 53.69 251 ALA A N 1
ATOM 2026 C CA . ALA A 1 251 ? -7.416 -4.883 67.581 1.00 53.69 251 ALA A CA 1
ATOM 2027 C C . ALA A 1 251 ? -7.582 -3.619 68.449 1.00 53.69 251 ALA A C 1
ATOM 2029 O O . ALA A 1 251 ? -7.243 -3.661 69.631 1.00 53.69 251 ALA A O 1
ATOM 2030 N N . ASP A 1 252 ? -8.151 -2.533 67.912 1.00 51.22 252 ASP A N 1
ATOM 2031 C CA . ASP A 1 252 ? -8.246 -1.248 68.627 1.00 51.22 252 ASP A CA 1
ATOM 2032 C C . ASP A 1 252 ? -9.616 -0.976 69.289 1.00 51.22 252 ASP A C 1
ATOM 2034 O O . ASP A 1 252 ? -9.711 -0.096 70.148 1.00 51.22 252 ASP A O 1
ATOM 2038 N N . ASP A 1 253 ? -10.669 -1.755 68.997 1.00 49.09 253 ASP A N 1
ATOM 2039 C CA . ASP A 1 253 ? -12.001 -1.546 69.607 1.00 49.09 253 ASP A CA 1
ATOM 2040 C C . ASP A 1 253 ? -12.240 -2.352 70.905 1.00 49.09 253 ASP A C 1
ATOM 2042 O O . ASP A 1 253 ? -13.239 -2.160 71.602 1.00 49.09 253 ASP A O 1
ATOM 2046 N N . PHE A 1 254 ? -11.300 -3.218 71.313 1.00 49.50 254 PHE A N 1
ATOM 2047 C CA . PHE A 1 254 ? -11.426 -3.962 72.578 1.00 49.50 254 PHE A CA 1
ATOM 2048 C C . PHE A 1 254 ? -10.837 -3.229 73.799 1.00 49.50 254 PHE A C 1
ATOM 2050 O O . PHE A 1 254 ? -11.212 -3.535 74.933 1.00 49.50 254 PHE A O 1
ATOM 2057 N N . ASP A 1 255 ? -9.979 -2.218 73.599 1.00 49.25 255 ASP A N 1
ATOM 2058 C CA . ASP A 1 255 ? -9.370 -1.437 74.695 1.00 49.25 255 ASP A CA 1
ATOM 2059 C C . ASP A 1 255 ? -9.975 -0.024 74.870 1.00 49.25 255 ASP A C 1
ATOM 2061 O O . ASP A 1 255 ? -9.756 0.639 75.891 1.00 49.25 255 ASP A O 1
ATOM 2065 N N . ALA A 1 256 ? -10.823 0.431 73.938 1.00 50.22 256 ALA A N 1
ATOM 2066 C CA . ALA A 1 256 ? -11.450 1.756 73.992 1.00 50.22 256 ALA A CA 1
ATOM 2067 C C . ALA A 1 256 ? -12.782 1.805 74.776 1.00 50.22 256 ALA A C 1
ATOM 2069 O O . ALA A 1 256 ? -13.145 2.858 75.310 1.00 50.22 256 ALA A O 1
ATOM 2070 N N . GLN A 1 257 ? -13.489 0.681 74.962 1.00 46.53 257 GLN A N 1
ATOM 2071 C CA . GLN A 1 257 ? -14.781 0.666 75.677 1.00 46.53 257 GLN A CA 1
ATOM 2072 C C . GLN A 1 257 ? -14.687 0.677 77.215 1.00 46.53 257 GLN A C 1
ATOM 2074 O O . GLN A 1 257 ? -15.713 0.767 77.892 1.00 46.53 257 GLN A O 1
ATOM 2079 N N . LYS A 1 258 ? -13.483 0.661 77.809 1.00 48.75 258 LYS A N 1
ATOM 2080 C CA . LYS A 1 258 ? -13.322 0.639 79.279 1.00 48.75 258 LYS A CA 1
ATOM 2081 C C . LYS A 1 258 ? -12.879 1.962 79.919 1.00 48.75 258 LYS A C 1
ATOM 2083 O O . LYS A 1 258 ? -12.715 2.002 81.138 1.00 48.75 258 LYS A O 1
ATOM 2088 N N . LYS A 1 259 ? 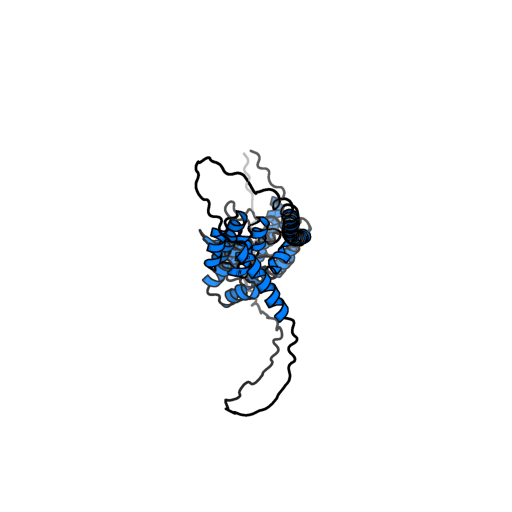-12.695 3.052 79.156 1.00 49.50 259 LYS A N 1
ATOM 2089 C CA . LYS A 1 259 ? -12.099 4.301 79.691 1.00 49.50 259 LYS A CA 1
ATOM 2090 C C . LYS A 1 259 ? -12.757 5.642 79.343 1.00 49.50 259 LYS A C 1
ATOM 2092 O O . LYS A 1 259 ? -12.180 6.672 79.673 1.00 49.50 259 LYS A O 1
ATOM 2097 N N . HIS A 1 260 ? -13.980 5.678 78.817 1.00 42.81 260 HIS A N 1
ATOM 2098 C CA . HIS A 1 260 ? -14.711 6.946 78.650 1.00 42.81 260 HIS A CA 1
ATOM 2099 C C . HIS A 1 260 ? -16.058 6.974 79.385 1.00 42.81 260 HIS A C 1
ATOM 2101 O O . HIS A 1 260 ? -17.130 7.089 78.803 1.00 42.81 260 HIS A O 1
ATOM 2107 N N . SER A 1 261 ? -15.973 6.948 80.717 1.00 46.78 261 SER A N 1
ATOM 2108 C CA . SER A 1 261 ? -16.919 7.623 81.610 1.00 46.78 261 SER A CA 1
ATOM 2109 C C . SER A 1 261 ? -16.123 8.664 82.397 1.00 46.78 261 SER A C 1
ATOM 2111 O O . SER A 1 261 ? -15.083 8.337 82.958 1.00 46.78 261 SER A O 1
ATOM 2113 N N . ALA A 1 262 ? -16.631 9.897 82.428 1.00 44.12 262 ALA A N 1
ATOM 2114 C CA . ALA A 1 262 ? -16.049 11.104 83.025 1.00 44.12 262 ALA A CA 1
ATOM 2115 C C . ALA A 1 262 ? -14.971 11.835 82.197 1.00 44.12 262 ALA A C 1
ATOM 2117 O O . ALA A 1 262 ? -13.778 11.624 82.367 1.00 44.12 262 ALA A O 1
ATOM 2118 N N . ALA A 1 263 ? -15.409 12.794 81.373 1.00 38.00 263 ALA A N 1
ATOM 2119 C CA . ALA A 1 263 ? -15.042 14.211 81.532 1.00 38.00 263 ALA A CA 1
ATOM 2120 C C . ALA A 1 263 ? -15.587 15.056 80.365 1.00 38.00 263 ALA A C 1
ATOM 2122 O O . ALA A 1 263 ? -15.124 14.981 79.232 1.00 38.00 263 ALA A O 1
ATOM 2123 N N . GLN A 1 264 ? -16.561 15.911 80.672 1.00 44.94 264 GLN A N 1
ATOM 2124 C CA . GLN A 1 264 ? -16.915 17.082 79.868 1.00 44.94 264 GLN A CA 1
ATOM 2125 C C . GLN A 1 264 ? -15.875 18.197 80.079 1.00 44.94 264 GLN A C 1
ATOM 2127 O O . GLN A 1 264 ? -15.557 18.467 81.236 1.00 44.94 264 GLN A O 1
ATOM 2132 N N . LYS A 1 265 ? -15.479 18.943 79.028 1.00 38.91 265 LYS A N 1
ATOM 2133 C CA . LYS A 1 265 ? -15.692 20.413 78.895 1.00 38.91 265 LYS A CA 1
ATOM 2134 C C . LYS A 1 265 ? -14.957 21.045 77.695 1.00 38.91 265 LYS A C 1
ATOM 2136 O O . LYS A 1 265 ? -13.753 20.900 77.578 1.00 38.91 265 LYS A O 1
ATOM 2141 N N . LYS A 1 266 ? -15.709 21.894 76.970 1.00 40.38 266 LYS A N 1
ATOM 2142 C CA . LYS A 1 266 ? -15.336 23.161 76.287 1.00 40.38 266 LYS A CA 1
ATOM 2143 C C . LYS A 1 266 ? -14.105 23.175 75.353 1.00 40.38 266 LYS A C 1
ATOM 2145 O O . LYS A 1 266 ? -12.984 23.113 75.826 1.00 40.38 266 LYS A O 1
ATOM 2150 N N . VAL A 1 267 ? -14.316 23.539 74.083 1.00 34.16 267 VAL A N 1
ATOM 2151 C CA . VAL A 1 267 ? -14.076 24.878 73.479 1.00 34.16 267 VAL A CA 1
ATOM 2152 C C . VAL A 1 267 ? -14.511 24.824 71.999 1.00 34.16 267 VAL A C 1
ATOM 2154 O O . VAL A 1 267 ? -14.434 23.785 71.355 1.00 34.16 267 VAL A O 1
ATOM 2157 N N . ALA A 1 268 ? -15.043 25.941 71.501 1.00 37.12 268 ALA A N 1
ATOM 2158 C CA . ALA A 1 268 ? -15.551 26.148 70.146 1.00 37.12 268 ALA A CA 1
ATOM 2159 C C . ALA A 1 268 ? -14.443 26.492 69.133 1.00 37.12 268 ALA A C 1
ATOM 2161 O O . ALA A 1 268 ? -13.492 27.166 69.516 1.00 37.12 268 ALA A O 1
ATOM 2162 N N . SER A 1 269 ? -14.635 26.137 67.851 1.00 32.38 269 SER A N 1
ATOM 2163 C CA . SER A 1 269 ? -14.371 26.986 66.663 1.00 32.38 269 SER A CA 1
ATOM 2164 C C . SER A 1 269 ? -14.286 26.165 65.361 1.00 32.38 269 SER A C 1
ATOM 2166 O O . SER A 1 269 ? -13.394 25.340 65.231 1.00 32.38 269 SER A O 1
ATOM 2168 N N . SER A 1 270 ? -15.170 26.494 64.405 1.00 31.09 270 SER A N 1
ATOM 2169 C CA . SER A 1 270 ? -14.983 26.566 62.935 1.00 31.09 270 SER A CA 1
ATOM 2170 C C . SER A 1 270 ? -14.288 25.413 62.177 1.00 31.09 270 SER A C 1
ATOM 2172 O O . SER A 1 270 ? -13.105 25.172 62.390 1.00 31.09 270 SER A O 1
ATOM 2174 N N . THR A 1 271 ? -14.950 24.794 61.178 1.00 29.41 271 THR A N 1
ATOM 2175 C CA . THR A 1 271 ? -14.774 25.025 59.708 1.00 29.41 271 THR A CA 1
ATOM 2176 C C . THR A 1 271 ? -15.525 23.947 58.868 1.00 29.41 271 THR A C 1
ATOM 2178 O O . THR A 1 271 ? -15.424 22.767 59.169 1.00 29.41 271 THR A O 1
ATOM 2181 N N . VAL A 1 272 ? -16.294 24.404 57.859 1.00 33.00 272 VAL A N 1
ATOM 2182 C CA . VAL A 1 272 ? -16.830 23.825 56.580 1.00 33.00 272 VAL A CA 1
ATOM 2183 C C . VAL A 1 272 ? -16.933 22.285 56.357 1.00 33.00 272 VAL A C 1
ATOM 2185 O O . VAL A 1 272 ? -15.956 21.575 56.570 1.00 33.00 272 VAL A O 1
ATOM 2188 N N . PRO A 1 273 ? -18.054 21.760 55.791 1.00 35.50 273 PRO A N 1
ATOM 2189 C CA . PRO A 1 273 ? -18.216 20.336 55.482 1.00 35.50 273 PRO A CA 1
ATOM 2190 C C . PRO A 1 273 ? -17.683 19.957 54.087 1.00 35.50 273 PRO A C 1
ATOM 2192 O O . PRO A 1 273 ? -17.988 20.614 53.092 1.00 35.50 273 PRO A O 1
ATOM 2195 N N . ILE A 1 274 ? -16.952 18.843 54.007 1.00 32.81 274 ILE A N 1
ATOM 2196 C CA . ILE A 1 274 ? -16.702 18.104 52.762 1.00 32.81 274 ILE A CA 1
ATOM 2197 C C . ILE A 1 274 ? -17.624 16.885 52.779 1.00 32.81 274 ILE A C 1
ATOM 2199 O O . ILE A 1 274 ? -17.515 16.027 53.653 1.00 32.81 274 ILE A O 1
ATOM 2203 N N . ALA A 1 275 ? -18.544 16.834 51.818 1.00 38.06 275 ALA A N 1
ATOM 2204 C CA . ALA A 1 275 ? -19.370 15.668 51.551 1.00 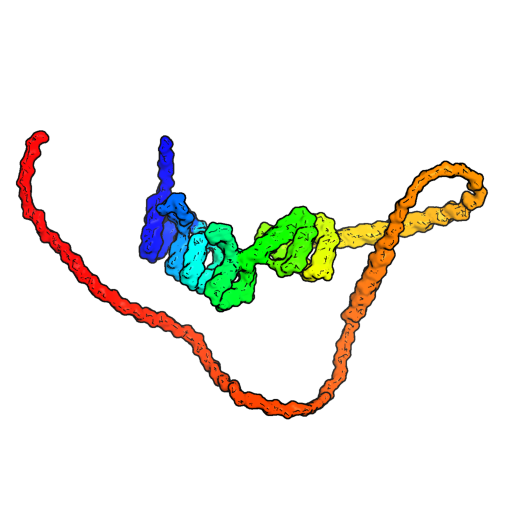38.06 275 ALA A CA 1
ATOM 2205 C C . ALA A 1 275 ? -18.483 14.542 50.996 1.00 38.06 275 ALA A C 1
ATOM 2207 O O . ALA A 1 275 ? -17.877 14.694 49.936 1.00 38.06 275 ALA A O 1
ATOM 2208 N N . LYS A 1 276 ? -18.398 13.421 51.717 1.00 36.53 276 LYS A N 1
ATOM 2209 C CA . LYS A 1 276 ? -17.939 12.146 51.160 1.00 36.53 276 LYS A CA 1
ATOM 2210 C C . LYS A 1 276 ? -19.163 11.447 50.579 1.00 36.53 276 LYS A C 1
ATOM 2212 O O . LYS A 1 276 ? -20.116 11.182 51.301 1.00 36.53 276 LYS A O 1
ATOM 2217 N N . SER A 1 277 ? -19.148 11.240 49.269 1.00 42.34 277 SER A N 1
ATOM 2218 C CA . SER A 1 277 ? -20.145 10.470 48.534 1.00 42.34 277 SER A CA 1
ATOM 2219 C C . SER A 1 277 ? -19.838 8.978 48.650 1.00 42.34 277 SER A C 1
ATOM 2221 O O . SER A 1 277 ? -18.740 8.545 48.296 1.00 42.34 277 SER A O 1
ATOM 2223 N N . ASP A 1 278 ? -20.821 8.210 49.109 1.00 44.44 278 ASP A N 1
ATOM 2224 C CA . ASP A 1 278 ? -20.839 6.750 49.102 1.00 44.44 278 ASP A CA 1
ATOM 2225 C C . ASP A 1 278 ? -20.870 6.218 47.659 1.00 44.44 278 ASP A C 1
ATOM 2227 O O . ASP A 1 278 ? -21.935 6.072 47.071 1.00 44.44 278 ASP A O 1
ATOM 2231 N N . SER A 1 279 ? -19.704 5.932 47.067 1.00 45.09 279 SER A N 1
ATOM 2232 C CA . SER A 1 279 ? -19.601 5.204 45.783 1.00 45.09 279 SER A CA 1
ATOM 2233 C C . SER A 1 279 ? -18.979 3.807 45.928 1.00 45.09 279 SER A C 1
ATOM 2235 O O . SER A 1 279 ? -18.761 3.117 44.936 1.00 45.09 279 SER A O 1
ATOM 2237 N N . SER A 1 280 ? -18.667 3.385 47.158 1.00 43.38 280 SER A N 1
ATOM 2238 C CA . SER A 1 280 ? -17.998 2.105 47.438 1.00 43.38 280 SER A CA 1
ATOM 2239 C C . SER A 1 280 ? -18.978 0.921 47.474 1.00 43.38 280 SER A C 1
ATOM 2241 O O . SER A 1 280 ? -18.644 -0.182 47.045 1.00 43.38 280 SER A O 1
ATOM 2243 N N . MET A 1 281 ? -20.231 1.142 47.900 1.00 44.59 281 MET A N 1
ATOM 2244 C CA . MET A 1 281 ? -21.221 0.058 47.999 1.00 44.59 281 MET A CA 1
ATOM 2245 C C . MET A 1 281 ? -21.782 -0.411 46.645 1.00 44.59 281 MET A C 1
ATOM 2247 O O . MET A 1 281 ? -22.219 -1.555 46.540 1.00 44.59 281 MET A O 1
ATOM 2251 N N . GLU A 1 282 ? -21.746 0.415 45.594 1.00 50.47 282 GLU A N 1
ATOM 2252 C CA . GLU A 1 282 ? -22.267 0.014 44.275 1.00 50.47 282 GLU A CA 1
ATOM 2253 C C . GLU A 1 282 ? -21.315 -0.927 43.520 1.00 50.47 282 GLU A C 1
ATOM 2255 O O . GLU A 1 282 ? -21.774 -1.813 42.797 1.00 50.47 282 GLU A O 1
ATOM 2260 N N . ALA A 1 283 ? -20.000 -0.810 43.739 1.00 44.78 283 ALA A N 1
ATOM 2261 C CA . ALA A 1 283 ? -19.008 -1.663 43.084 1.00 44.78 283 ALA A CA 1
ATOM 2262 C C . ALA A 1 283 ? -19.068 -3.117 43.587 1.00 44.78 283 ALA A C 1
ATOM 2264 O O . ALA A 1 283 ? -19.029 -4.049 42.785 1.00 44.78 283 ALA A O 1
ATOM 2265 N N . HIS A 1 284 ? -19.254 -3.322 44.895 1.00 49.47 284 HIS A N 1
ATOM 2266 C CA . HIS A 1 284 ? -19.393 -4.665 45.470 1.00 49.47 284 HIS A CA 1
ATOM 2267 C C . HIS A 1 284 ? -20.680 -5.377 45.025 1.00 49.47 284 HIS A C 1
ATOM 2269 O O . HIS A 1 284 ? -20.652 -6.576 44.758 1.00 49.47 284 HIS A O 1
ATOM 2275 N N . SER A 1 285 ? -21.786 -4.643 44.842 1.00 65.06 285 SER A N 1
ATOM 2276 C CA . SER A 1 285 ? -23.057 -5.226 44.380 1.00 65.06 285 SER A CA 1
ATOM 2277 C C . SER A 1 285 ? -23.003 -5.740 42.932 1.00 65.06 285 SER A C 1
ATOM 2279 O O . SER A 1 285 ? -23.753 -6.645 42.563 1.00 65.06 285 SER A O 1
ATOM 2281 N N . LEU A 1 286 ? -22.125 -5.178 42.097 1.00 48.03 286 LEU A N 1
ATOM 2282 C CA . LEU A 1 286 ? -21.961 -5.600 40.704 1.00 48.03 286 LEU A CA 1
ATOM 2283 C C . LEU A 1 286 ? -21.088 -6.853 40.565 1.00 48.03 286 LEU A C 1
ATOM 2285 O O . LEU A 1 286 ? -21.353 -7.668 39.682 1.00 48.03 286 LEU A O 1
ATOM 2289 N N . VAL A 1 287 ? -20.109 -7.039 41.455 1.00 56.28 287 VAL A N 1
ATOM 2290 C CA . VAL A 1 287 ? -19.254 -8.238 41.485 1.00 56.28 287 VAL A CA 1
ATOM 2291 C C . VAL A 1 287 ? -20.063 -9.474 41.893 1.00 56.28 287 VAL A C 1
ATOM 2293 O O . VAL A 1 287 ? -20.016 -10.479 41.187 1.00 56.28 287 VAL A O 1
ATOM 2296 N N . GLU A 1 288 ? -20.913 -9.375 42.922 1.00 65.75 288 GLU A N 1
ATOM 2297 C CA . GLU A 1 288 ? -21.804 -10.483 43.318 1.00 65.75 288 GLU A CA 1
ATOM 2298 C C . GLU A 1 288 ? -22.821 -10.850 42.222 1.00 65.75 288 GLU A C 1
ATOM 2300 O O . GLU A 1 288 ? -23.150 -12.022 42.030 1.00 65.75 288 GLU A O 1
ATOM 2305 N N . LYS A 1 289 ? -23.309 -9.866 41.452 1.00 69.00 289 LYS A N 1
ATOM 2306 C CA . LYS A 1 289 ? -24.227 -10.125 40.328 1.00 69.00 289 LYS A CA 1
ATOM 2307 C C . LYS A 1 289 ? -23.548 -10.824 39.150 1.00 69.00 289 LYS A C 1
ATOM 2309 O O . LYS A 1 289 ? -24.215 -11.575 38.443 1.00 69.00 289 LYS A O 1
ATOM 2314 N N . LEU A 1 290 ? -22.254 -10.592 38.932 1.00 50.84 290 LEU A N 1
ATOM 2315 C CA . LEU A 1 290 ? -21.483 -11.253 37.876 1.00 50.84 290 LEU A CA 1
ATOM 2316 C C . LEU A 1 290 ? -21.146 -12.703 38.239 1.00 50.84 290 LEU A C 1
ATOM 2318 O O . LEU A 1 290 ? -21.315 -13.581 37.395 1.00 50.84 290 LEU A O 1
ATOM 2322 N N . GLU A 1 291 ? -20.780 -12.978 39.493 1.00 66.19 291 GLU A N 1
ATOM 2323 C CA . GLU A 1 291 ? -20.557 -14.353 39.966 1.00 66.19 291 GLU A CA 1
ATOM 2324 C C . GLU A 1 291 ? -21.846 -15.193 39.937 1.00 66.19 291 GLU A 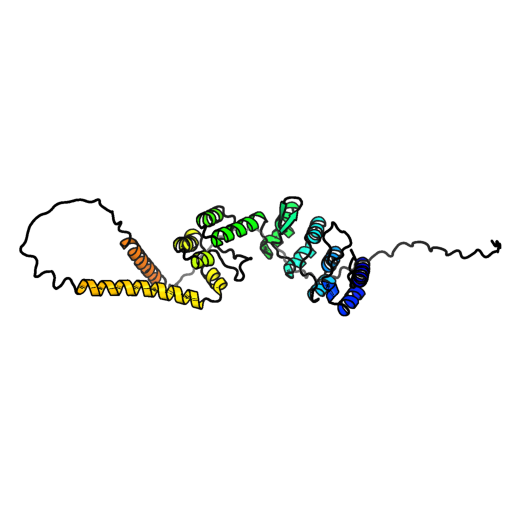C 1
ATOM 2326 O O . GLU A 1 291 ? -21.815 -16.362 39.544 1.00 66.19 291 GLU A O 1
ATOM 2331 N N . ALA A 1 292 ? -23.002 -14.592 40.249 1.00 66.94 292 ALA A N 1
ATOM 2332 C CA . ALA A 1 292 ? -24.299 -15.269 40.164 1.00 66.94 292 ALA A CA 1
ATOM 2333 C C . ALA A 1 292 ? -24.693 -15.650 38.722 1.00 66.94 292 ALA A C 1
ATOM 2335 O O . ALA A 1 292 ? -25.227 -16.734 38.494 1.00 66.94 292 ALA A O 1
ATOM 2336 N N . LEU A 1 293 ? -24.393 -14.795 37.736 1.00 57.78 293 LEU A N 1
ATOM 2337 C CA . LEU A 1 293 ? -24.699 -15.060 36.323 1.00 57.78 293 LEU A CA 1
ATOM 2338 C C . LEU A 1 293 ? -23.773 -16.110 35.695 1.00 57.78 293 LEU A C 1
ATOM 2340 O O . LEU A 1 293 ? -24.158 -16.788 34.743 1.00 57.78 293 LEU A O 1
ATOM 2344 N N . GLN A 1 294 ? -22.564 -16.272 36.231 1.00 50.22 294 GLN A N 1
ATOM 2345 C CA . GLN A 1 294 ? -21.600 -17.248 35.731 1.00 50.22 294 GLN A CA 1
ATOM 2346 C C . GLN A 1 294 ? -21.940 -18.671 36.205 1.00 50.22 294 GLN A C 1
ATOM 2348 O O . GLN A 1 294 ? -21.822 -19.615 35.420 1.00 50.22 294 GLN A O 1
ATOM 2353 N N . LEU A 1 295 ? -22.484 -18.816 37.423 1.00 54.47 295 LEU A N 1
ATOM 2354 C CA . LEU A 1 295 ? -22.951 -20.100 37.965 1.00 54.47 295 LEU A CA 1
ATOM 2355 C C . LEU A 1 295 ? -24.219 -20.649 37.285 1.00 54.47 295 LEU A C 1
ATOM 2357 O O . LEU A 1 295 ? -24.403 -21.865 37.234 1.00 54.47 295 LEU A O 1
ATOM 2361 N N . GLU A 1 296 ? -25.089 -19.797 36.734 1.00 53.66 296 GLU A N 1
ATOM 2362 C CA . GLU A 1 296 ? -26.286 -20.257 36.007 1.00 53.66 296 GLU A CA 1
ATOM 2363 C C . GLU A 1 296 ? -25.968 -20.819 34.608 1.00 53.66 296 GLU A C 1
ATOM 2365 O O . GLU A 1 296 ? -26.773 -21.562 34.043 1.00 53.66 296 GLU A O 1
ATOM 2370 N N . SER A 1 297 ? -24.783 -20.531 34.056 1.00 47.44 297 SER A N 1
ATOM 2371 C CA . SER A 1 297 ? -24.393 -20.961 32.704 1.00 47.44 297 SER A CA 1
ATOM 2372 C C . SER A 1 297 ? -23.849 -22.397 32.610 1.00 47.44 297 SER A C 1
ATOM 2374 O O . SER A 1 297 ? -23.726 -22.930 31.507 1.00 47.44 297 SER A O 1
ATOM 2376 N N . GLU A 1 298 ? -23.575 -23.057 33.743 1.00 44.25 298 GLU A N 1
ATOM 2377 C CA . GLU A 1 298 ? -22.962 -24.397 33.786 1.00 44.25 298 GLU A CA 1
ATOM 2378 C C . GLU A 1 298 ? -23.961 -25.558 33.968 1.00 44.25 298 GLU A C 1
ATOM 2380 O O . GLU A 1 298 ? -23.556 -26.711 34.136 1.00 44.25 298 GLU A O 1
ATOM 2385 N N . GLN A 1 299 ? -25.276 -25.316 33.892 1.00 43.69 299 GLN A N 1
ATOM 2386 C CA . GLN A 1 299 ? -26.245 -26.416 33.929 1.00 43.69 299 GLN A CA 1
ATOM 2387 C C . GLN A 1 299 ? -26.388 -27.111 32.558 1.00 43.69 299 GLN A C 1
ATOM 2389 O O . GLN A 1 299 ? -26.741 -26.468 31.566 1.00 43.69 299 GLN A O 1
ATOM 2394 N N . PRO A 1 300 ? -26.180 -28.440 32.466 1.00 35.69 300 PRO A N 1
ATOM 2395 C CA . PRO A 1 300 ? -26.347 -29.176 31.220 1.00 35.69 300 PRO A CA 1
ATOM 2396 C C . PRO A 1 300 ? -27.836 -29.302 30.867 1.00 35.69 300 PRO A C 1
ATOM 2398 O O . PRO A 1 300 ? -28.595 -30.014 31.527 1.00 35.69 300 PRO A O 1
ATOM 2401 N N . VAL A 1 301 ? -28.259 -28.642 29.786 1.00 37.97 301 VAL A N 1
ATOM 2402 C CA . VAL A 1 301 ? -29.615 -28.790 29.241 1.00 37.97 301 VAL A CA 1
ATOM 2403 C C . VAL A 1 301 ? -29.750 -30.174 28.602 1.00 37.97 301 VAL A C 1
ATOM 2405 O O . VAL A 1 301 ? -29.343 -30.420 27.467 1.00 37.97 301 VAL A O 1
ATOM 2408 N N . SER A 1 302 ? -30.341 -31.096 29.360 1.00 37.66 302 SER A N 1
ATOM 2409 C CA . SER A 1 302 ? -30.847 -32.379 28.874 1.00 37.66 302 SER A CA 1
ATOM 2410 C C . SER A 1 302 ? -31.974 -32.115 27.865 1.00 37.66 302 SER A C 1
ATOM 2412 O O . SER A 1 302 ? -33.034 -31.606 28.234 1.00 37.66 302 SER A O 1
ATOM 2414 N N . SER A 1 303 ? -31.764 -32.461 26.593 1.00 33.78 303 SER A N 1
ATOM 2415 C CA . SER A 1 303 ? -32.800 -32.388 25.559 1.00 33.78 303 SER A CA 1
ATOM 2416 C C . SER A 1 303 ? -33.505 -33.737 25.416 1.00 33.78 303 SER A C 1
ATOM 2418 O O . SER A 1 303 ? -32.917 -34.743 25.023 1.00 33.78 303 SER A O 1
ATOM 2420 N N . SER A 1 304 ? -34.798 -33.750 25.737 1.00 34.84 304 SER A N 1
ATOM 2421 C CA . SER A 1 304 ? -35.718 -34.848 25.449 1.00 34.84 304 SER A CA 1
ATOM 2422 C C . SER A 1 304 ? -36.921 -34.318 24.647 1.00 34.84 304 SER A C 1
ATOM 2424 O O . SER A 1 304 ? -37.646 -33.483 25.166 1.00 34.84 304 SER A O 1
ATOM 2426 N N . ILE A 1 305 ? -37.033 -34.784 23.380 1.00 36.84 305 ILE A N 1
ATOM 2427 C CA . ILE A 1 305 ? -38.207 -35.357 22.642 1.00 36.84 305 ILE A CA 1
ATOM 2428 C C . ILE A 1 305 ? -39.520 -34.503 22.592 1.00 36.84 305 ILE A C 1
ATOM 2430 O O . ILE A 1 305 ? -39.836 -33.926 23.623 1.00 36.84 305 ILE A O 1
ATOM 2434 N N . PRO A 1 306 ? -40.384 -34.450 21.521 1.00 44.28 306 PRO A N 1
ATOM 2435 C CA . PRO A 1 306 ? -40.671 -35.446 20.461 1.00 44.28 306 PRO A CA 1
ATOM 2436 C C . PRO A 1 306 ? -40.892 -34.943 19.009 1.00 44.28 306 PRO A C 1
ATOM 2438 O O . PRO A 1 306 ? -40.902 -33.757 18.693 1.00 44.28 306 PRO A O 1
ATOM 2441 N N . ALA A 1 307 ? -41.113 -35.946 18.151 1.00 38.84 307 ALA A N 1
ATOM 2442 C CA . ALA A 1 307 ? -41.621 -35.926 16.781 1.00 38.84 307 ALA A CA 1
ATOM 2443 C C . ALA A 1 307 ? -43.144 -35.649 16.657 1.00 38.84 307 ALA A C 1
ATOM 2445 O O . ALA A 1 307 ? -43.857 -35.670 17.655 1.00 38.84 307 ALA A O 1
ATOM 2446 N N . GLU A 1 308 ? -43.599 -35.535 15.392 1.00 35.66 308 GLU A N 1
ATOM 2447 C CA . GLU A 1 308 ? -44.985 -35.415 14.865 1.00 35.66 308 GLU A CA 1
ATOM 2448 C C . GLU A 1 308 ? -45.586 -33.988 14.830 1.00 35.66 308 GLU A C 1
ATOM 2450 O O . GLU A 1 308 ? -45.444 -33.228 15.771 1.00 35.66 308 GLU A O 1
ATOM 2455 N N . ALA A 1 309 ? -46.302 -33.511 13.800 1.00 35.38 309 ALA A N 1
ATOM 2456 C CA . ALA A 1 309 ? -46.721 -34.056 12.508 1.00 35.38 309 ALA A CA 1
ATOM 2457 C C . ALA A 1 309 ? -47.317 -32.943 11.599 1.00 35.38 309 ALA A C 1
ATOM 2459 O O . ALA A 1 309 ? -47.936 -32.002 12.081 1.00 35.38 309 ALA A O 1
ATOM 2460 N N . LYS A 1 310 ? -47.232 -33.198 10.282 1.00 34.44 310 LYS A N 1
ATOM 2461 C CA . LYS A 1 310 ? -48.237 -32.978 9.214 1.00 34.44 310 LYS A CA 1
ATOM 2462 C C . LYS A 1 310 ? -48.586 -31.585 8.650 1.00 34.44 310 LYS A C 1
ATOM 2464 O O . LYS A 1 310 ? -49.072 -30.685 9.316 1.00 34.44 310 LYS A O 1
ATOM 2469 N N . ASP A 1 311 ? -48.511 -31.603 7.315 1.00 34.03 311 ASP A N 1
ATOM 2470 C CA . ASP A 1 311 ? -49.396 -31.009 6.307 1.00 34.03 311 ASP A CA 1
ATOM 2471 C C . ASP A 1 311 ? -49.579 -29.488 6.256 1.00 34.03 311 ASP A C 1
ATOM 2473 O O . ASP A 1 311 ? -50.370 -28.897 6.987 1.00 34.03 311 ASP A O 1
ATOM 2477 N N . LYS A 1 312 ? -49.020 -28.898 5.192 1.00 38.22 312 LYS A N 1
ATOM 2478 C CA . LYS A 1 312 ? -49.846 -28.347 4.103 1.00 38.22 312 LYS A CA 1
ATOM 2479 C C . LYS A 1 312 ? -49.024 -28.171 2.830 1.00 38.22 312 LYS A C 1
ATOM 2481 O O . LYS A 1 312 ? -48.124 -27.344 2.734 1.00 38.22 312 LYS A O 1
ATOM 2486 N N . SER A 1 313 ? -49.389 -28.973 1.840 1.00 37.47 313 SER A N 1
ATOM 2487 C CA . SER A 1 313 ? -49.041 -28.834 0.435 1.00 37.47 313 SER A CA 1
ATOM 2488 C C . SER A 1 313 ? -49.522 -27.493 -0.126 1.00 37.47 313 SER A C 1
ATOM 2490 O O . SER A 1 313 ? -50.721 -27.210 -0.084 1.00 37.47 313 SER A O 1
ATOM 2492 N N . LEU A 1 314 ? -48.634 -26.724 -0.757 1.00 34.72 314 LEU A N 1
ATOM 2493 C CA . LEU A 1 314 ? -49.040 -25.838 -1.843 1.00 34.72 314 LEU A CA 1
ATOM 2494 C C . LEU A 1 314 ? -47.950 -25.761 -2.915 1.00 34.72 314 LEU A C 1
ATOM 2496 O O . LEU A 1 314 ? -46.810 -25.370 -2.690 1.00 34.72 314 LEU A O 1
ATOM 2500 N N . VAL A 1 315 ? -48.370 -26.250 -4.073 1.00 41.19 315 VAL A N 1
ATOM 2501 C CA . VAL A 1 315 ? -47.709 -26.381 -5.365 1.00 41.19 315 VAL A CA 1
ATOM 2502 C C . VAL A 1 315 ? -47.205 -25.029 -5.870 1.00 41.19 315 VAL A C 1
ATOM 2504 O O . VAL A 1 315 ? -48.021 -24.135 -6.031 1.00 41.19 315 VAL A O 1
ATOM 2507 N N . PHE A 1 316 ? -45.922 -24.917 -6.237 1.00 33.28 316 PHE A N 1
ATOM 2508 C CA . PHE A 1 316 ? -45.483 -24.047 -7.338 1.00 33.28 316 PHE A CA 1
ATOM 2509 C C . PHE A 1 316 ? -44.233 -24.628 -8.032 1.00 33.28 316 PHE A C 1
ATOM 2511 O O . PHE A 1 316 ? -43.139 -24.685 -7.481 1.00 33.28 316 PHE A O 1
ATOM 2518 N N . SER A 1 317 ? -44.487 -25.144 -9.238 1.00 34.47 317 SER A N 1
ATOM 2519 C CA . SER A 1 317 ? -43.632 -25.283 -10.432 1.00 34.47 317 SER A CA 1
ATOM 2520 C C . SER A 1 317 ? -42.105 -25.430 -10.297 1.00 34.47 317 SER A C 1
ATOM 2522 O O . SER A 1 317 ? -41.361 -24.475 -10.091 1.00 34.47 317 SER A O 1
ATOM 2524 N N . LYS A 1 318 ? -41.664 -26.650 -10.634 1.00 32.56 318 LYS A N 1
ATOM 2525 C CA . LYS A 1 318 ? -40.355 -27.009 -11.198 1.00 32.56 318 LYS A CA 1
ATOM 2526 C C . LYS A 1 318 ? -40.059 -26.243 -12.495 1.00 32.56 318 LYS A C 1
ATOM 2528 O O . LYS A 1 318 ? -40.859 -26.322 -13.421 1.00 32.56 318 LYS A O 1
ATOM 2533 N N . SER A 1 319 ? -38.842 -25.712 -12.610 1.00 32.97 319 SER A N 1
ATOM 2534 C CA . SER A 1 319 ? -37.963 -25.926 -13.775 1.00 32.97 319 SER A CA 1
ATOM 2535 C C . SER A 1 319 ? -36.552 -25.408 -13.471 1.00 32.97 319 SER A C 1
ATOM 2537 O O . SER A 1 319 ? -36.179 -24.306 -13.859 1.00 32.97 319 SER A O 1
ATOM 2539 N N . ALA A 1 320 ? -35.768 -26.220 -12.761 1.00 34.28 320 ALA A N 1
ATOM 2540 C CA . ALA A 1 320 ? -34.313 -26.148 -12.768 1.00 34.28 320 ALA A CA 1
ATOM 2541 C C . ALA A 1 320 ? -33.822 -27.397 -13.506 1.00 34.28 320 ALA A C 1
ATOM 2543 O O . ALA A 1 320 ? -33.908 -28.508 -12.980 1.00 34.28 320 ALA A O 1
ATOM 2544 N N . GLN A 1 321 ? -33.379 -27.219 -14.750 1.00 33.38 321 GLN A N 1
ATOM 2545 C CA . GLN A 1 321 ? -32.547 -28.198 -15.435 1.00 33.38 321 GLN A CA 1
ATOM 2546 C C . GLN A 1 321 ? -31.095 -27.776 -15.247 1.00 33.38 321 GLN A C 1
ATOM 2548 O O . GLN A 1 321 ? -30.657 -26.718 -15.685 1.00 33.38 321 GLN A O 1
ATOM 2553 N N . SER A 1 322 ? -30.408 -28.634 -14.506 1.00 35.56 322 SER A N 1
ATOM 2554 C CA . SER A 1 322 ? -28.967 -28.744 -14.384 1.00 35.56 322 SER A CA 1
ATOM 2555 C C . SER A 1 322 ? -28.343 -28.974 -15.764 1.00 35.56 322 SER A C 1
ATOM 2557 O O . SER A 1 322 ? -28.710 -29.916 -16.462 1.00 35.56 322 SER A O 1
ATOM 2559 N N . SER A 1 323 ? -27.369 -28.140 -16.120 1.00 32.16 323 SER A N 1
ATOM 2560 C CA . SER A 1 323 ? -26.291 -28.505 -17.035 1.00 32.16 323 SER A CA 1
ATOM 2561 C C . SER A 1 323 ? -24.977 -28.117 -16.366 1.00 32.16 323 SER A C 1
ATOM 2563 O O . SER A 1 323 ? -24.634 -26.940 -16.253 1.00 32.16 323 SER A O 1
ATOM 2565 N N . SER A 1 324 ? -24.277 -29.125 -15.851 1.00 42.69 324 SER A N 1
ATOM 2566 C CA . SER A 1 324 ? -22.858 -29.031 -15.547 1.00 42.69 324 SER A CA 1
ATOM 2567 C C . SER A 1 324 ? -22.106 -28.913 -16.870 1.00 42.69 324 SER A C 1
ATOM 2569 O O . SER A 1 324 ? -22.083 -29.872 -17.639 1.00 42.69 324 SER A O 1
ATOM 2571 N N . GLU A 1 325 ? -21.493 -27.767 -17.131 1.00 35.22 325 GLU A N 1
ATOM 2572 C CA . GLU A 1 325 ? -20.479 -27.656 -18.173 1.00 35.22 325 GLU A CA 1
ATOM 2573 C C . GLU A 1 325 ? -19.164 -27.212 -17.542 1.00 35.22 325 GLU A C 1
ATOM 2575 O O . GLU A 1 325 ? -19.040 -26.134 -16.959 1.00 35.22 325 GLU A O 1
ATOM 2580 N N . GLU A 1 326 ? -18.200 -28.124 -17.635 1.00 38.91 326 GLU A N 1
ATOM 2581 C CA . GLU A 1 326 ? -16.767 -27.884 -17.577 1.00 38.91 326 GLU A CA 1
ATOM 2582 C C . GLU A 1 326 ? -16.387 -26.638 -18.382 1.00 38.91 326 GLU A C 1
ATOM 2584 O O . GLU A 1 326 ? -16.503 -26.614 -19.607 1.00 38.91 326 GLU A O 1
ATOM 2589 N N . TRP A 1 327 ? -15.827 -25.627 -17.720 1.00 35.16 327 TRP A N 1
ATOM 2590 C CA . TRP A 1 327 ? -15.034 -24.619 -18.417 1.00 35.16 327 TRP A CA 1
ATOM 2591 C C . TRP A 1 327 ? -13.578 -25.063 -18.390 1.00 35.16 327 TRP A C 1
ATOM 2593 O O . TRP A 1 327 ? -12.787 -24.684 -17.528 1.00 35.16 327 TRP A O 1
ATOM 2603 N N . GLY A 1 328 ? -13.249 -25.919 -19.358 1.00 32.06 328 GLY A N 1
ATOM 2604 C CA . GLY A 1 328 ? -11.877 -26.161 -19.766 1.00 32.06 328 GLY A CA 1
ATOM 2605 C C . GLY A 1 328 ? -11.241 -24.863 -20.267 1.00 32.06 328 GLY A C 1
ATOM 2606 O O . GLY A 1 328 ? -11.819 -24.138 -21.078 1.00 32.06 328 GLY A O 1
ATOM 2607 N N . LEU A 1 329 ? -10.030 -24.586 -19.784 1.00 39.25 329 LEU A N 1
ATOM 2608 C CA . LEU A 1 329 ? -9.121 -23.569 -20.307 1.00 39.25 329 LEU A CA 1
ATOM 2609 C C . LEU A 1 329 ? -8.818 -23.863 -21.786 1.00 39.25 329 LEU A C 1
ATOM 2611 O O . LEU A 1 329 ? -7.860 -24.560 -22.116 1.00 39.25 329 LEU A O 1
ATOM 2615 N N . LYS A 1 330 ? -9.641 -23.333 -22.696 1.00 35.19 330 LYS A N 1
ATOM 2616 C CA . LYS A 1 330 ? -9.284 -23.211 -24.110 1.00 35.19 330 LYS A CA 1
ATOM 2617 C C . LYS A 1 330 ? -8.332 -22.032 -24.261 1.00 35.19 330 LYS A C 1
ATOM 2619 O O . LYS A 1 330 ? -8.688 -20.889 -23.984 1.00 35.19 330 LYS A O 1
ATOM 2624 N N . ALA A 1 331 ? -7.119 -22.345 -24.701 1.00 38.47 331 ALA A N 1
ATOM 2625 C CA . ALA A 1 331 ? -6.132 -21.384 -25.152 1.00 38.47 331 ALA A CA 1
ATOM 2626 C C . ALA A 1 331 ? -6.761 -20.416 -26.167 1.00 38.47 331 ALA A C 1
ATOM 2628 O O . ALA A 1 331 ? -7.288 -20.832 -27.199 1.00 38.47 331 ALA A O 1
ATOM 2629 N N . LEU A 1 332 ? -6.691 -19.120 -25.864 1.00 32.44 332 LEU A N 1
ATOM 2630 C CA . LEU A 1 332 ? -6.897 -18.047 -26.829 1.00 32.44 332 LEU A CA 1
ATOM 2631 C C . LEU A 1 332 ? -5.757 -18.119 -27.853 1.00 32.44 332 LEU A C 1
ATOM 2633 O O . LEU A 1 332 ? -4.672 -17.584 -27.633 1.00 32.44 332 LEU A O 1
ATOM 2637 N N . HIS A 1 333 ? -5.995 -18.824 -28.959 1.00 30.95 333 HIS A N 1
ATOM 2638 C CA . HIS A 1 333 ? -5.214 -18.673 -30.180 1.00 30.95 333 HIS A CA 1
ATOM 2639 C C . HIS A 1 333 ? -5.635 -17.336 -30.800 1.00 30.95 333 HIS A C 1
ATOM 2641 O O . HIS A 1 333 ? -6.725 -17.209 -31.352 1.00 30.95 333 HIS A O 1
ATOM 2647 N N . ILE A 1 334 ? -4.820 -16.306 -30.585 1.00 36.25 334 ILE A N 1
ATOM 2648 C CA . ILE A 1 334 ? -4.969 -15.012 -31.247 1.00 36.25 334 ILE A CA 1
ATOM 2649 C C . ILE A 1 334 ? -4.153 -15.110 -32.534 1.00 36.25 334 ILE A C 1
ATOM 2651 O O . ILE A 1 334 ? -2.928 -14.992 -32.500 1.00 36.25 334 ILE A O 1
ATOM 2655 N N . ASP A 1 335 ? -4.835 -15.357 -33.651 1.00 32.56 335 ASP A N 1
ATOM 2656 C CA . ASP A 1 335 ? -4.252 -15.210 -34.982 1.00 32.56 335 ASP A CA 1
ATOM 2657 C C . ASP A 1 335 ? -3.973 -13.723 -35.227 1.00 32.56 335 ASP A C 1
ATOM 2659 O O . ASP A 1 335 ? -4.885 -12.901 -35.346 1.00 32.56 335 ASP A O 1
ATOM 2663 N N . PHE A 1 336 ? -2.691 -13.366 -35.270 1.00 42.66 336 PHE A N 1
ATOM 2664 C CA . PHE A 1 336 ? -2.258 -12.066 -35.763 1.00 42.66 336 PHE A CA 1
ATOM 2665 C C . PHE A 1 336 ? -2.268 -12.093 -37.297 1.00 42.66 336 PHE A C 1
ATOM 2667 O O . PHE A 1 336 ? -1.692 -13.015 -37.882 1.00 42.66 336 PHE A O 1
ATOM 2674 N N . PRO A 1 337 ? -2.857 -11.094 -37.976 1.00 48.72 337 PRO A N 1
ATOM 2675 C CA . PRO A 1 337 ? -2.657 -10.953 -39.410 1.00 48.72 337 PRO A CA 1
ATOM 2676 C C . PRO A 1 337 ? -1.169 -10.680 -39.698 1.00 48.72 337 PRO A C 1
ATOM 2678 O O . PRO A 1 337 ? -0.509 -9.990 -38.910 1.00 48.72 337 PRO A O 1
ATOM 2681 N N . PRO A 1 338 ? -0.613 -11.207 -40.805 1.00 44.06 338 PRO A N 1
ATOM 2682 C CA . PRO A 1 338 ? 0.748 -10.884 -41.203 1.00 44.06 338 PRO A CA 1
ATOM 2683 C C . PRO A 1 338 ? 0.861 -9.379 -41.498 1.00 44.06 338 PRO A C 1
ATOM 2685 O O . PRO A 1 338 ? -0.100 -8.779 -41.985 1.00 44.06 338 PRO A O 1
ATOM 2688 N N . PRO A 1 339 ? 2.015 -8.752 -41.211 1.00 43.97 339 PRO A N 1
ATOM 2689 C CA . PRO A 1 339 ? 2.219 -7.343 -41.506 1.00 43.97 339 PRO A CA 1
ATOM 2690 C C . PRO A 1 339 ? 2.159 -7.122 -43.019 1.00 43.97 339 PRO A C 1
ATOM 2692 O O . PRO A 1 339 ? 2.897 -7.749 -43.781 1.00 43.97 339 PRO A O 1
ATOM 2695 N N . GLU A 1 340 ? 1.266 -6.226 -43.436 1.00 40.50 340 GLU A N 1
ATOM 2696 C CA . GLU A 1 340 ? 1.225 -5.697 -44.794 1.00 40.50 340 GLU A CA 1
ATOM 2697 C C . GLU A 1 340 ? 2.597 -5.118 -45.162 1.00 40.50 340 GLU A C 1
ATOM 2699 O O . GLU A 1 340 ? 3.245 -4.425 -44.371 1.00 40.50 340 GLU A O 1
ATOM 2704 N N . GLY A 1 341 ? 3.058 -5.484 -46.358 1.00 40.66 341 GLY A N 1
ATOM 2705 C CA . GLY A 1 341 ? 4.386 -5.184 -46.865 1.00 40.66 341 GLY A CA 1
ATOM 2706 C C . GLY A 1 341 ? 4.667 -3.686 -46.935 1.00 40.66 341 GLY A C 1
ATOM 2707 O O . GLY A 1 341 ? 3.954 -2.935 -47.593 1.00 40.66 341 GLY A O 1
ATOM 2708 N N . GLY A 1 342 ? 5.754 -3.277 -46.283 1.00 39.94 342 GLY A N 1
ATOM 2709 C CA . GLY A 1 342 ? 6.467 -2.049 -46.604 1.00 39.94 342 GLY A CA 1
ATOM 2710 C C . GLY A 1 342 ? 7.545 -2.354 -47.641 1.00 39.94 342 GLY A C 1
ATOM 2711 O O . GLY A 1 342 ? 8.378 -3.237 -47.425 1.00 39.94 342 GLY A O 1
ATOM 2712 N N . ASP A 1 343 ? 7.493 -1.643 -48.764 1.00 44.31 343 ASP A N 1
ATOM 2713 C CA . ASP A 1 343 ? 8.400 -1.775 -49.903 1.00 44.31 343 ASP A CA 1
ATOM 2714 C C . ASP A 1 343 ? 9.890 -1.596 -49.536 1.00 44.31 343 ASP A C 1
ATOM 2716 O O . ASP A 1 343 ? 10.233 -0.830 -48.627 1.00 44.31 343 ASP A O 1
ATOM 2720 N N . PRO A 1 344 ? 10.808 -2.264 -50.260 1.00 46.91 344 PRO A N 1
ATOM 2721 C CA . PRO A 1 344 ? 12.239 -2.180 -50.004 1.00 46.91 344 PRO A CA 1
ATOM 2722 C C . PRO A 1 344 ? 12.817 -0.820 -50.416 1.00 46.91 344 PRO A C 1
ATOM 2724 O O . PRO A 1 344 ? 12.688 -0.374 -51.557 1.00 46.91 344 PRO A O 1
ATOM 2727 N N . ILE A 1 345 ? 13.543 -0.192 -49.488 1.00 42.00 345 ILE A N 1
ATOM 2728 C CA . ILE A 1 345 ? 14.425 0.942 -49.772 1.00 42.00 345 ILE A CA 1
ATOM 2729 C C . ILE A 1 345 ? 15.576 0.431 -50.645 1.00 42.00 345 ILE A C 1
ATOM 2731 O O . ILE A 1 345 ? 16.435 -0.327 -50.199 1.00 42.00 345 ILE A O 1
ATOM 2735 N N . VAL A 1 346 ? 15.568 0.851 -51.908 1.00 45.56 346 VAL A N 1
ATOM 2736 C CA . VAL A 1 346 ? 16.650 0.644 -52.871 1.00 45.56 346 VAL A CA 1
ATOM 2737 C C . VAL A 1 346 ? 17.828 1.543 -52.489 1.00 45.56 346 VAL A C 1
ATOM 2739 O O . VAL A 1 346 ? 17.764 2.765 -52.625 1.00 45.56 346 VAL A O 1
ATOM 2742 N N . GLU A 1 347 ? 18.919 0.934 -52.025 1.00 37.34 347 GLU A N 1
ATOM 2743 C CA . GLU A 1 347 ? 20.233 1.571 -51.947 1.00 37.34 347 GLU A CA 1
ATOM 2744 C C . GLU A 1 347 ? 20.738 1.866 -53.363 1.00 37.34 347 GLU A C 1
ATOM 2746 O O . GLU A 1 347 ? 21.063 0.960 -54.131 1.00 37.34 347 GLU A O 1
ATOM 2751 N N . ASN A 1 348 ? 20.818 3.149 -53.712 1.00 38.25 348 ASN A N 1
ATOM 2752 C CA . ASN A 1 348 ? 21.403 3.590 -54.969 1.00 38.25 348 ASN A CA 1
ATOM 2753 C C . ASN A 1 348 ? 22.847 4.050 -54.725 1.00 38.25 348 ASN A C 1
ATOM 2755 O O . ASN A 1 348 ? 23.123 5.211 -54.425 1.00 38.25 348 ASN A O 1
ATOM 2759 N N . ASN A 1 349 ? 23.775 3.103 -54.848 1.00 41.09 349 ASN A N 1
ATOM 2760 C CA . ASN A 1 349 ? 25.194 3.373 -55.045 1.00 41.09 349 ASN A CA 1
ATOM 2761 C C . ASN A 1 349 ? 25.406 3.895 -56.467 1.00 41.09 349 ASN A C 1
ATOM 2763 O O . ASN A 1 349 ? 25.251 3.124 -57.408 1.00 41.09 349 ASN A O 1
ATOM 2767 N N . ASN A 1 350 ? 25.792 5.166 -56.625 1.00 36.62 350 ASN A N 1
ATOM 2768 C CA . ASN A 1 350 ? 26.694 5.637 -57.685 1.00 36.62 350 ASN A CA 1
ATOM 2769 C C . ASN A 1 350 ? 26.872 7.161 -57.625 1.00 36.62 350 ASN A C 1
ATOM 2771 O O . ASN A 1 350 ? 25.981 7.896 -58.027 1.00 36.62 350 ASN A O 1
ATOM 2775 N N . HIS A 1 351 ? 28.067 7.629 -57.250 1.00 39.12 351 HIS A N 1
ATOM 2776 C CA . HIS A 1 351 ? 28.822 8.561 -58.095 1.00 39.12 351 HIS A CA 1
ATOM 2777 C C . HIS A 1 351 ? 30.290 8.665 -57.666 1.00 39.12 351 HIS A C 1
ATOM 2779 O O . HIS A 1 351 ? 30.672 9.332 -56.711 1.00 39.12 351 HIS A O 1
ATOM 2785 N N . SER A 1 352 ? 31.123 8.010 -58.470 1.00 39.78 352 SER A N 1
ATOM 2786 C CA . SER A 1 352 ? 32.517 8.358 -58.695 1.00 39.78 352 SER A CA 1
ATOM 2787 C C . SER A 1 352 ? 32.573 9.548 -59.658 1.00 39.78 352 SER A C 1
ATOM 2789 O O . SER A 1 352 ? 32.020 9.441 -60.754 1.00 39.78 352 SER A O 1
ATOM 2791 N N . ARG A 1 353 ? 33.253 10.646 -59.287 1.00 37.53 353 ARG A N 1
ATOM 2792 C CA . ARG A 1 353 ? 34.339 11.266 -60.083 1.00 37.53 353 ARG A CA 1
ATOM 2793 C C . ARG A 1 353 ? 34.809 12.636 -59.561 1.00 37.53 353 ARG A C 1
ATOM 2795 O O . ARG A 1 353 ? 34.038 13.578 -59.482 1.00 37.53 353 ARG A O 1
ATOM 2802 N N . LYS A 1 354 ? 36.146 12.711 -59.481 1.00 41.50 354 LYS A N 1
ATOM 2803 C CA . LYS A 1 354 ? 37.062 13.807 -59.869 1.00 41.50 354 LYS A CA 1
ATOM 2804 C C . LYS A 1 354 ? 37.258 15.015 -58.938 1.00 41.50 354 LYS A C 1
ATOM 2806 O O . LYS A 1 354 ? 36.469 15.944 -58.913 1.00 41.50 354 LYS A O 1
ATOM 2811 N N . ASN A 1 355 ? 38.454 15.012 -58.340 1.00 39.44 355 ASN A N 1
ATOM 2812 C CA . ASN A 1 355 ? 39.511 16.030 -58.436 1.00 39.44 355 ASN A CA 1
ATOM 2813 C C . ASN A 1 355 ? 39.103 17.489 -58.683 1.00 39.44 355 ASN A C 1
ATOM 2815 O O . ASN A 1 355 ? 38.755 17.850 -59.806 1.00 39.44 355 ASN A O 1
ATOM 2819 N N . SER A 1 356 ? 39.488 18.346 -57.740 1.00 45.38 356 SER A N 1
ATOM 2820 C CA . SER A 1 356 ? 40.246 19.557 -58.062 1.00 45.38 356 SER A CA 1
ATOM 2821 C C . SER A 1 356 ? 41.118 19.965 -56.878 1.00 45.38 356 SER A C 1
ATOM 2823 O O . SER A 1 356 ? 40.629 20.166 -55.769 1.00 45.38 356 SER A O 1
ATOM 2825 N N . ASN A 1 357 ? 42.416 20.070 -57.161 1.00 39.47 357 ASN A N 1
ATOM 2826 C CA . ASN A 1 357 ? 43.416 20.798 -56.392 1.00 39.47 357 ASN A CA 1
ATOM 2827 C C . ASN A 1 357 ? 42.915 22.194 -56.006 1.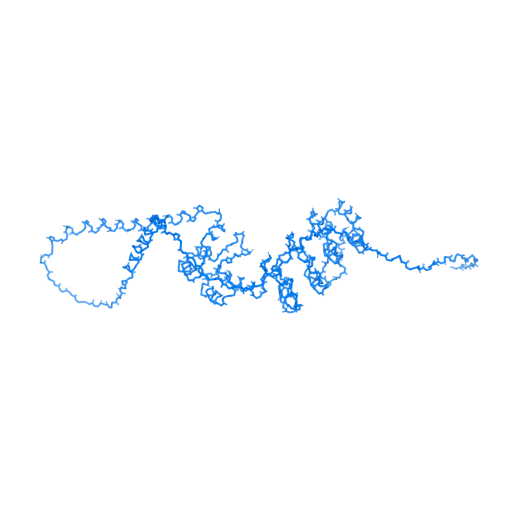00 39.47 357 ASN A C 1
ATOM 2829 O O . ASN A 1 357 ? 42.274 22.838 -56.833 1.00 39.47 357 ASN A O 1
ATOM 2833 N N . LEU A 1 358 ? 43.336 22.693 -54.844 1.00 44.66 358 LEU A N 1
ATOM 2834 C CA . LEU A 1 358 ? 43.817 24.068 -54.689 1.00 44.66 358 LEU A CA 1
ATOM 2835 C C . LEU A 1 358 ? 44.592 24.184 -53.373 1.00 44.66 358 LEU A C 1
ATOM 2837 O O . LEU A 1 358 ? 44.049 24.067 -52.280 1.00 44.66 358 LEU A O 1
ATOM 2841 N N . SER A 1 359 ? 45.893 24.372 -53.538 1.00 48.00 359 SER A N 1
ATOM 2842 C CA . SER A 1 359 ? 46.830 24.951 -52.588 1.00 48.00 359 SER A CA 1
ATOM 2843 C C . SER A 1 359 ? 46.485 26.414 -52.307 1.00 48.00 359 SER A C 1
ATOM 2845 O O . SER A 1 359 ? 46.278 27.160 -53.265 1.00 48.00 359 SER A O 1
ATOM 2847 N N . PHE A 1 360 ? 46.511 26.810 -51.035 1.00 50.31 360 PHE A N 1
ATOM 2848 C CA . PHE A 1 360 ? 47.317 27.916 -50.505 1.00 50.31 360 PHE A CA 1
ATOM 2849 C C . PHE A 1 360 ? 47.534 27.703 -49.008 1.00 50.31 360 PHE A C 1
ATOM 2851 O O . PHE A 1 360 ? 46.576 27.241 -48.347 1.00 50.31 360 PHE A O 1
#

Radius of gyration: 37.96 Å; chains: 1; bounding box: 97×64×143 Å

InterPro domains:
  IPR036770 Ankyrin repeat-containing domain superfamily [G3DSA:1.25.40.20] (12-225)
  IPR036770 Ankyrin repeat-containing domain superfamily [SSF48403] (16-213)